Protein AF-A0A6L2PXU6-F1 (afdb_monomer)

Secondary structure (DSSP, 8-state):
-PPP----------------------S-PPP--HHHHHHHHHH---GGGSSS-TT-SSS------TT---SS---PPPP--GGGG-PPP--S--HHHHHHHHHHHHHHT---PPPPPGGGTSPP-TT--PPPPPPPP-PPP-TT--------PPP------PPPPGGGTS--TT-PPPP-----PPPPS-----PPEEEEEEEEETTEEEEEEEEEPPTTS------------------HHHHHHHHHHHHHHHHHHHHHHHHHHHHHHH--

InterPro domains:
  IPR027330 TPX2 central domain [PF12214] (72-186)

pLDDT: mean 73.26, std 15.82, range [36.47, 96.5]

Radius of gyration: 43.76 Å; Cα contacts (8 Å, |Δi|>4): 40; chains: 1; bounding box: 104×83×112 Å

Sequence (272 aa):
GPRLTNSSSHECRNSKRKGCPLIENCHSRKFISLAEEVDRFQTSTPDRFHSRQRTDKQRSRLQHRKGIPAKHLTIPHPPNLRAHLRSRPVHYLTREEAEKKEVEEMKALQVKANPLNPKIFEPPKLGRRVERKPPTVPVPFNLTEFVRKESEAPPVFVFTASPVPKGILDAPQGIYKKKELALTVPPPLGRLKKSKVYAMSLVVKDGEKCLTWKEIHGFGIPASAASGWKRRTKVQPFSFDERDQLLCMKKEENVKKVKLGWILILKSKIVP

Solvent-accessible surface area (backbone atoms only — not comparable to full-atom values): 19478 Å² total; per-residue (Å²): 139,86,83,87,77,87,79,83,77,87,76,86,76,87,73,81,90,73,83,88,73,83,81,82,78,91,61,94,68,75,92,73,53,72,68,58,53,52,51,47,62,76,68,58,71,62,73,88,78,47,98,61,72,85,86,58,87,83,77,72,85,75,73,79,74,82,83,72,78,77,82,62,84,78,75,84,75,79,79,87,71,62,62,87,74,62,74,76,82,79,88,66,77,51,73,69,56,46,54,51,51,51,53,51,50,53,62,71,65,52,82,78,75,77,82,77,65,68,71,74,77,46,77,80,74,79,86,69,79,72,80,73,76,74,82,84,74,86,73,85,79,65,85,87,63,76,77,73,74,78,72,71,69,75,75,82,81,75,86,72,79,77,72,80,64,66,74,71,78,43,77,74,86,85,69,75,82,79,78,88,70,78,85,81,76,78,78,76,97,70,80,86,73,85,78,84,48,70,45,82,45,82,44,75,54,97,91,41,83,42,82,41,80,43,81,50,56,61,92,92,48,78,66,88,74,64,95,68,69,87,77,77,80,76,88,68,83,85,57,63,65,62,55,49,49,53,52,49,53,54,48,50,54,51,53,50,51,50,52,51,51,53,50,52,56,50,50,64,71,70,57,131

Organism: Coptotermes formosanus (NCBI:txid36987)

Nearest PDB structures (foldseek):
  6x3m-assembly2_D  TM=9.421E-02  e=5.880E+00  Streptococcus pyogenes phage H4489A

Foldseek 3Di:
DDDDDDDDDPDDDPDDDDDDDDDDPPDPDPDDDPVRVVVCVVPDDPQVPDPDRPPPPDDDPPPPPPDDDPPDPPPDDDPPPCVVVDDDPPPDQDPVRVVVVVVVVCVVPPDDDDDDDVCVVPDPPPPPPDPDDPPDDDDDDPPPDDPPPPPPPPPPPDDDPDPDPCVVVDDPPPDDDDPDDPDDDDDPPDDDDPDFDWDWDFDDDPNDTDIDIDGDDPPPDPDCPDPPDDPDDDDDPPPVVVVVVVVVVVVVVVVVVVVVVVVVVVVVVPPD

Structure (mmCIF, N/CA/C/O backbone):
data_AF-A0A6L2PXU6-F1
#
_entry.id   AF-A0A6L2PXU6-F1
#
loop_
_atom_site.group_PDB
_atom_site.id
_atom_site.type_symbol
_atom_site.label_atom_id
_atom_site.label_alt_id
_atom_site.label_comp_id
_atom_site.label_asym_id
_atom_site.label_entity_id
_atom_site.label_seq_id
_atom_site.pdbx_PDB_ins_code
_atom_site.Cartn_x
_atom_site.Cartn_y
_atom_site.Cartn_z
_atom_site.occupancy
_atom_site.B_iso_or_equiv
_atom_site.auth_seq_id
_atom_site.auth_comp_id
_atom_site.auth_asym_id
_atom_site.auth_atom_id
_atom_site.pdbx_PDB_model_num
ATOM 1 N N . GLY A 1 1 ? -12.759 -41.152 -56.901 1.00 39.59 1 GLY A N 1
ATOM 2 C CA . GLY A 1 1 ? -13.211 -41.120 -55.498 1.00 39.59 1 GLY A CA 1
ATOM 3 C C . GLY A 1 1 ? -12.131 -40.508 -54.627 1.00 39.59 1 GLY A C 1
ATOM 4 O O . GLY A 1 1 ? -11.061 -41.101 -54.544 1.00 39.59 1 GLY A O 1
ATOM 5 N N . PRO A 1 2 ? -12.347 -39.317 -54.048 1.00 42.72 2 PRO A N 1
ATOM 6 C CA . PRO A 1 2 ? -11.367 -38.674 -53.183 1.00 42.72 2 PRO A CA 1
ATOM 7 C C . PRO A 1 2 ? -11.528 -39.108 -51.719 1.00 42.72 2 PRO A C 1
ATOM 9 O O . PRO A 1 2 ? -12.630 -39.276 -51.204 1.00 42.72 2 PRO A O 1
ATOM 12 N N . ARG A 1 3 ? -10.379 -39.321 -51.076 1.00 39.59 3 ARG A N 1
ATOM 13 C CA . ARG A 1 3 ? -10.189 -39.837 -49.718 1.00 39.59 3 ARG A CA 1
ATOM 14 C C . ARG A 1 3 ? -10.376 -38.696 -48.708 1.00 39.59 3 ARG A C 1
ATOM 16 O O . ARG A 1 3 ? -9.621 -37.730 -48.738 1.00 39.59 3 ARG A O 1
ATOM 23 N N . LEU A 1 4 ? -11.379 -38.815 -47.838 1.00 39.78 4 LEU A N 1
ATOM 24 C CA . LEU A 1 4 ? -11.670 -37.862 -46.762 1.00 39.78 4 LEU A CA 1
ATOM 25 C C . LEU A 1 4 ? -10.502 -37.812 -45.763 1.00 39.78 4 LEU A C 1
ATOM 27 O O . LEU A 1 4 ? -10.121 -38.831 -45.187 1.00 39.78 4 LEU A O 1
ATOM 31 N N . THR A 1 5 ? -9.931 -36.628 -45.554 1.00 47.88 5 THR A N 1
ATOM 32 C CA . THR A 1 5 ? -8.980 -36.350 -44.473 1.00 47.88 5 THR A CA 1
ATOM 33 C C . THR A 1 5 ? -9.722 -35.656 -43.338 1.00 47.88 5 THR A C 1
ATOM 35 O O . THR A 1 5 ? -10.112 -34.498 -43.478 1.00 47.88 5 THR A O 1
ATOM 38 N N . ASN A 1 6 ? -9.906 -36.344 -42.210 1.00 42.41 6 ASN A N 1
ATOM 39 C CA . ASN A 1 6 ? -10.462 -35.744 -40.999 1.00 42.41 6 ASN A CA 1
ATOM 40 C C . ASN A 1 6 ? -9.407 -34.837 -40.349 1.00 42.41 6 ASN A C 1
ATOM 42 O O . ASN A 1 6 ? -8.468 -35.305 -39.705 1.00 42.41 6 ASN A O 1
ATOM 46 N N . SER A 1 7 ? -9.559 -33.527 -40.529 1.00 39.78 7 SER A N 1
ATOM 47 C CA . SER A 1 7 ? -8.843 -32.499 -39.778 1.00 39.78 7 SER A CA 1
ATOM 48 C C . SER A 1 7 ? -9.491 -32.333 -38.401 1.00 39.78 7 SER A C 1
ATOM 50 O O . SER A 1 7 ? -10.511 -31.662 -38.272 1.00 39.78 7 SER A O 1
ATOM 52 N N . SER A 1 8 ? -8.914 -32.947 -37.366 1.00 39.56 8 SER A N 1
ATOM 53 C CA . SER A 1 8 ? -9.322 -32.696 -35.979 1.00 39.56 8 SER A CA 1
ATOM 54 C C . SER A 1 8 ? -8.671 -31.405 -35.483 1.00 39.56 8 SER A C 1
ATOM 56 O O . SER A 1 8 ? -7.522 -31.384 -35.044 1.00 39.56 8 SER A O 1
ATOM 58 N N . SER A 1 9 ? -9.419 -30.316 -35.590 1.00 38.38 9 SER A N 1
ATOM 59 C CA . SER A 1 9 ? -9.147 -29.012 -34.994 1.00 38.38 9 SER A CA 1
ATOM 60 C C . SER A 1 9 ? -9.078 -29.108 -33.465 1.00 38.38 9 SER A C 1
ATOM 62 O O . SER A 1 9 ? -10.071 -29.415 -32.811 1.00 38.38 9 SER A O 1
ATOM 64 N N . HIS A 1 10 ? -7.914 -28.813 -32.879 1.00 40.12 10 HIS A N 1
ATOM 65 C CA . HIS A 1 10 ? -7.792 -28.583 -31.439 1.00 40.12 10 HIS A CA 1
ATOM 66 C C . HIS A 1 10 ? -8.331 -27.190 -31.101 1.00 40.12 10 HIS A C 1
ATOM 68 O O . HIS A 1 10 ? -7.618 -26.190 -31.155 1.00 40.12 10 HIS A O 1
ATOM 74 N N . GLU A 1 11 ? -9.616 -27.133 -30.770 1.00 36.47 11 GLU A N 1
ATOM 75 C CA . GLU A 1 11 ? -10.256 -25.954 -30.201 1.00 36.47 11 GLU A CA 1
ATOM 76 C C . GLU A 1 11 ? -9.942 -25.904 -28.692 1.00 36.47 11 GLU A C 1
ATOM 78 O O . GLU A 1 11 ? -10.456 -26.691 -27.896 1.00 36.47 11 GLU A O 1
ATOM 83 N N . CYS A 1 12 ? -9.047 -25.002 -28.283 1.00 40.28 12 CYS A N 1
ATOM 84 C CA . CYS A 1 12 ? -8.718 -24.773 -26.875 1.00 40.28 12 CYS A CA 1
ATOM 85 C C . CYS A 1 12 ? -9.859 -24.015 -26.181 1.00 40.28 12 CYS A C 1
ATOM 87 O O . CYS A 1 12 ? -9.841 -22.786 -26.089 1.00 40.28 12 CYS A O 1
ATOM 89 N N . ARG A 1 13 ? -10.855 -24.742 -25.665 1.00 42.03 13 ARG A N 1
ATOM 90 C CA . ARG A 1 13 ? -11.883 -24.168 -24.786 1.00 42.03 13 ARG A CA 1
ATOM 91 C C . ARG A 1 13 ? -11.337 -24.025 -23.364 1.00 42.03 13 ARG A C 1
ATOM 93 O O . ARG A 1 13 ? -11.119 -25.004 -22.657 1.00 42.03 13 ARG A O 1
ATOM 100 N N . ASN A 1 14 ? -11.140 -22.779 -22.939 1.00 45.59 14 ASN A N 1
ATOM 101 C CA . ASN A 1 14 ? -10.882 -22.407 -21.549 1.00 45.59 14 ASN A CA 1
ATOM 102 C C . ASN A 1 14 ? -12.139 -22.653 -20.693 1.00 45.59 14 ASN A C 1
ATOM 104 O O . ASN A 1 14 ? -12.945 -21.745 -20.488 1.00 45.59 14 ASN A O 1
ATOM 108 N N . SER A 1 15 ? -12.306 -23.864 -20.161 1.00 48.56 15 SER A N 1
ATOM 109 C CA . SER A 1 15 ? -13.308 -24.154 -19.131 1.00 48.56 15 SER A CA 1
ATOM 110 C C . SER A 1 15 ? -12.719 -23.906 -17.739 1.00 48.56 15 SER A C 1
ATOM 112 O O . SER A 1 15 ? -11.923 -24.691 -17.218 1.00 48.56 15 SER A O 1
ATOM 114 N N . LYS A 1 16 ? -13.121 -22.784 -17.135 1.00 46.31 16 LYS A N 1
ATOM 115 C CA . LYS A 1 16 ? -12.940 -22.490 -15.708 1.00 46.31 16 LYS A CA 1
ATOM 116 C C . LYS A 1 16 ? -13.580 -23.616 -14.886 1.00 46.31 16 LYS A C 1
ATOM 118 O O . LYS A 1 16 ? -14.749 -23.934 -15.068 1.00 46.31 16 LYS A O 1
ATOM 123 N N . ARG A 1 17 ? -12.788 -24.222 -14.000 1.00 49.28 17 ARG A N 1
ATOM 124 C CA . ARG A 1 17 ? -13.160 -25.373 -13.168 1.00 49.28 17 ARG A CA 1
ATOM 125 C C . ARG A 1 17 ? -14.326 -25.037 -12.225 1.00 49.28 17 ARG A C 1
ATOM 127 O O . ARG A 1 17 ? -14.178 -24.210 -11.327 1.00 49.28 17 ARG A O 1
ATOM 134 N N . LYS A 1 18 ? -15.443 -25.744 -12.390 1.00 49.06 18 LYS A N 1
ATOM 135 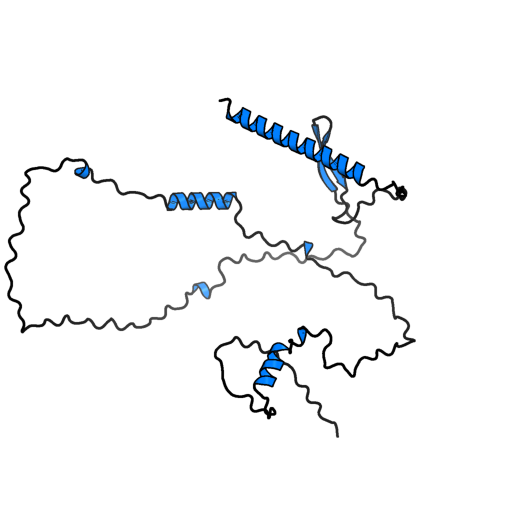C CA . LYS A 1 18 ? -16.455 -26.024 -11.363 1.00 49.06 18 LYS A CA 1
ATOM 136 C C . LYS A 1 18 ? -16.726 -27.525 -11.433 1.00 49.06 18 LYS A C 1
ATOM 138 O O . LYS A 1 18 ? -17.150 -27.987 -12.480 1.00 49.06 18 LYS A O 1
ATOM 143 N N . GLY A 1 19 ? -16.469 -28.235 -10.335 1.00 40.12 19 GLY A N 1
ATOM 144 C CA . GLY A 1 19 ? -16.924 -29.610 -10.107 1.00 40.12 19 GLY A CA 1
ATOM 145 C C . GLY A 1 19 ? -16.204 -30.685 -10.923 1.00 40.12 19 GLY A C 1
ATOM 146 O O . GLY A 1 19 ? -16.126 -30.627 -12.143 1.00 40.12 19 GLY A O 1
ATOM 147 N N . CYS A 1 20 ? -15.673 -31.689 -10.237 1.00 43.91 20 CYS A N 1
ATOM 148 C CA . CYS A 1 20 ? -15.225 -32.929 -10.856 1.00 43.91 20 CYS A CA 1
ATOM 149 C C . CYS A 1 20 ? -16.440 -33.716 -11.377 1.00 43.91 20 CYS A C 1
ATOM 151 O O . CYS A 1 20 ? -17.367 -33.923 -10.594 1.00 43.91 20 CYS A O 1
ATOM 153 N N . PRO A 1 21 ? -16.410 -34.261 -12.603 1.00 45.84 21 PRO A N 1
ATOM 154 C CA . PRO A 1 21 ? -17.116 -35.487 -12.912 1.00 45.84 21 PRO A CA 1
ATOM 155 C C . PRO A 1 21 ? -16.092 -36.624 -12.901 1.00 45.84 21 PRO A C 1
ATOM 157 O O . PRO A 1 21 ? -15.228 -36.739 -13.773 1.00 45.84 21 PRO A O 1
ATOM 160 N N . LEU A 1 22 ? -16.156 -37.437 -11.850 1.00 49.81 22 LEU A N 1
ATOM 161 C CA . LEU A 1 22 ? -15.707 -38.818 -11.931 1.00 49.81 22 LEU A CA 1
ATOM 162 C C . LEU A 1 22 ? -16.612 -39.484 -12.981 1.00 49.81 22 LEU A C 1
ATOM 164 O O . LEU A 1 22 ? -17.825 -39.321 -12.882 1.00 49.81 22 LEU A O 1
ATOM 168 N N . ILE A 1 23 ? -16.028 -40.259 -13.907 1.00 49.88 23 ILE A N 1
ATOM 169 C CA . ILE A 1 23 ? -16.719 -41.023 -14.970 1.00 49.88 23 ILE A CA 1
ATOM 170 C C . ILE A 1 23 ? -17.142 -40.061 -16.112 1.00 49.88 23 ILE A C 1
ATOM 172 O O . ILE A 1 23 ? -17.934 -39.158 -15.910 1.00 49.88 23 ILE A O 1
ATOM 176 N N . GLU A 1 24 ? -16.543 -40.034 -17.305 1.00 49.19 24 GLU A N 1
ATOM 177 C CA . GLU A 1 24 ? -16.468 -41.084 -18.321 1.00 49.19 24 GLU A CA 1
ATOM 178 C C . GLU A 1 24 ? -15.257 -40.836 -19.243 1.00 49.19 24 GLU A C 1
ATOM 180 O O . GLU A 1 24 ? -15.137 -39.805 -19.899 1.00 49.19 24 GLU A O 1
ATOM 185 N N . ASN A 1 25 ? -14.356 -41.810 -19.341 1.00 48.41 25 ASN A N 1
ATOM 186 C CA . ASN A 1 25 ? -13.461 -41.956 -20.490 1.00 48.41 25 ASN A CA 1
ATOM 187 C C . ASN A 1 25 ? -13.561 -43.415 -20.945 1.00 48.41 25 ASN A C 1
ATOM 189 O O . ASN A 1 25 ? -12.617 -44.189 -20.817 1.00 48.41 25 ASN A O 1
ATOM 193 N N . CYS A 1 26 ? -14.734 -43.790 -21.455 1.00 51.97 26 CYS A N 1
ATOM 194 C CA . CYS A 1 26 ? -15.068 -45.098 -22.029 1.00 51.97 26 CYS A CA 1
ATOM 195 C C . CYS A 1 26 ? -14.447 -45.315 -23.424 1.00 51.97 26 CYS A C 1
ATOM 197 O O . CYS A 1 26 ? -15.071 -45.843 -24.338 1.00 51.97 26 CYS A O 1
ATOM 199 N N . HIS A 1 27 ? -13.185 -44.931 -23.594 1.00 53.50 27 HIS A N 1
ATOM 200 C CA . HIS A 1 27 ? -12.380 -45.413 -24.711 1.00 53.50 27 HIS A CA 1
ATOM 201 C C . HIS A 1 27 ? -11.682 -46.678 -24.220 1.00 53.50 27 HIS A C 1
ATOM 203 O O . HIS A 1 27 ? -11.170 -46.661 -23.103 1.00 53.50 27 HIS A O 1
ATOM 209 N N . SER A 1 28 ? -11.663 -47.749 -25.018 1.00 63.25 28 SER A N 1
ATOM 210 C CA . SER A 1 28 ? -11.062 -49.059 -24.717 1.00 63.25 28 SER A CA 1
ATOM 211 C C . SER A 1 28 ? -9.559 -48.964 -24.398 1.00 63.25 28 SER A C 1
ATOM 213 O O . SER A 1 28 ? -8.693 -49.340 -25.194 1.00 63.25 28 SER A O 1
ATOM 215 N N . ARG A 1 29 ? -9.215 -48.397 -23.245 1.00 68.94 29 ARG A N 1
ATOM 216 C CA . ARG A 1 29 ? -7.856 -48.367 -22.732 1.00 68.94 29 ARG A CA 1
ATOM 217 C C . ARG A 1 29 ? -7.581 -49.768 -22.218 1.00 68.94 29 ARG A C 1
ATOM 219 O O . ARG A 1 29 ? -8.346 -50.303 -21.422 1.00 68.94 29 ARG A O 1
ATOM 226 N N . LYS A 1 30 ? -6.508 -50.368 -22.731 1.00 82.88 30 LYS A N 1
ATOM 227 C CA . LYS A 1 30 ? -5.965 -51.623 -22.208 1.00 82.88 30 LYS A CA 1
ATOM 228 C C . LYS A 1 30 ? -5.861 -51.495 -20.687 1.00 82.88 30 LYS A C 1
ATOM 230 O O . LYS A 1 30 ? -5.512 -50.416 -20.212 1.00 82.88 30 LYS A O 1
ATOM 235 N N . PHE A 1 31 ? -6.192 -52.555 -19.953 1.00 87.06 31 PHE A N 1
ATOM 236 C CA . PHE A 1 31 ? -5.983 -52.586 -18.508 1.00 87.06 31 PHE A CA 1
ATOM 237 C C . PHE A 1 31 ? -4.512 -52.258 -18.215 1.00 87.06 31 PHE A C 1
ATOM 239 O O . PHE A 1 31 ? -3.622 -52.852 -18.822 1.00 87.06 31 PHE A O 1
ATOM 246 N N . ILE A 1 32 ? -4.280 -51.282 -17.339 1.00 87.88 32 ILE A N 1
ATOM 247 C CA . ILE A 1 32 ? -2.953 -50.864 -16.880 1.00 87.88 32 ILE A CA 1
ATOM 248 C C . ILE A 1 32 ? -2.890 -51.213 -15.399 1.00 87.88 32 ILE A C 1
ATOM 250 O O . ILE A 1 32 ? -3.830 -50.926 -14.658 1.00 87.88 32 ILE A O 1
ATOM 254 N N . SER A 1 33 ? -1.806 -51.858 -14.974 1.00 94.38 33 SER A N 1
ATOM 255 C CA . SER A 1 33 ? -1.622 -52.172 -13.557 1.00 94.38 33 SER A CA 1
ATOM 256 C C . SER A 1 33 ? -1.365 -50.900 -12.744 1.00 94.38 33 SER A C 1
ATOM 258 O O . SER A 1 33 ? -0.804 -49.927 -13.245 1.00 94.38 33 SER A O 1
ATOM 260 N N . LEU A 1 34 ? -1.721 -50.925 -11.459 1.00 93.56 34 LEU A N 1
ATOM 261 C CA . LEU A 1 34 ? -1.515 -49.787 -10.556 1.00 93.56 34 LEU A CA 1
ATOM 262 C C . LEU A 1 34 ? -0.024 -49.407 -10.461 1.00 93.56 34 LEU A C 1
ATOM 264 O O . LEU A 1 34 ? 0.320 -48.230 -10.439 1.00 93.56 34 LEU A O 1
ATOM 268 N N . ALA A 1 35 ? 0.870 -50.401 -10.506 1.00 91.88 35 ALA A N 1
ATOM 269 C CA . ALA A 1 35 ? 2.314 -50.180 -10.554 1.00 91.88 35 ALA A CA 1
ATOM 270 C C . ALA A 1 35 ? 2.753 -49.436 -11.831 1.00 91.88 35 ALA A C 1
ATOM 272 O O . ALA A 1 35 ? 3.525 -48.485 -11.753 1.00 91.88 35 ALA A O 1
ATOM 273 N N . GLU A 1 36 ? 2.224 -49.819 -12.996 1.00 92.19 36 GLU A N 1
ATOM 274 C CA . GLU A 1 36 ? 2.542 -49.176 -14.279 1.00 92.19 36 GLU A CA 1
ATOM 275 C C . GLU A 1 36 ? 1.984 -47.744 -14.362 1.00 92.19 36 GLU A C 1
ATOM 277 O O . GLU A 1 36 ? 2.609 -46.858 -14.948 1.00 92.19 36 GLU A O 1
ATOM 282 N N . GLU A 1 37 ? 0.831 -47.479 -13.746 1.00 92.19 37 GLU A N 1
ATOM 283 C CA . GLU A 1 37 ? 0.285 -46.123 -13.652 1.00 92.19 37 GLU A CA 1
ATOM 284 C C . GLU A 1 37 ? 1.159 -45.211 -12.778 1.00 92.19 37 GLU A C 1
ATOM 286 O O . GLU A 1 37 ? 1.462 -44.082 -13.180 1.00 92.19 37 GLU A O 1
ATOM 291 N N . VAL A 1 38 ? 1.624 -45.715 -11.629 1.00 92.06 38 VAL A N 1
ATOM 292 C CA . VAL A 1 38 ? 2.536 -44.985 -10.733 1.00 92.06 38 VAL A CA 1
ATOM 293 C C . VAL A 1 38 ? 3.878 -44.714 -11.415 1.00 92.06 38 VAL A C 1
ATOM 295 O O . VAL A 1 38 ? 4.370 -43.585 -11.361 1.00 92.06 38 VAL A O 1
ATOM 298 N N . ASP A 1 39 ? 4.443 -45.699 -12.110 1.00 93.94 39 ASP A N 1
ATOM 299 C CA . ASP A 1 39 ? 5.723 -45.543 -12.806 1.00 93.94 39 ASP A CA 1
ATOM 300 C C . ASP A 1 39 ? 5.626 -44.509 -13.941 1.00 93.94 39 ASP A C 1
ATOM 302 O O . ASP A 1 39 ? 6.457 -43.604 -14.070 1.00 93.94 39 ASP A O 1
ATOM 306 N N . ARG A 1 40 ? 4.531 -44.533 -14.714 1.00 91.19 40 ARG A N 1
ATOM 307 C CA . ARG A 1 40 ? 4.251 -43.497 -15.722 1.00 91.19 40 ARG A CA 1
ATOM 308 C C . ARG A 1 40 ? 4.075 -42.117 -15.099 1.00 91.19 40 ARG A C 1
ATOM 310 O O . ARG A 1 40 ? 4.524 -41.143 -15.695 1.00 91.19 40 ARG A O 1
ATOM 317 N N . PHE A 1 41 ? 3.433 -41.997 -13.941 1.00 88.06 41 PHE A N 1
ATOM 318 C CA . PHE A 1 41 ? 3.287 -40.707 -13.264 1.00 88.06 41 PHE A CA 1
ATOM 319 C C . PHE A 1 41 ? 4.645 -40.121 -12.855 1.00 88.06 41 PHE A C 1
ATOM 321 O O . PHE A 1 41 ? 4.877 -38.929 -13.044 1.00 88.06 41 PHE A O 1
ATOM 328 N N . GLN A 1 42 ? 5.552 -40.959 -12.349 1.00 89.31 42 GLN A N 1
ATOM 329 C CA . GLN A 1 42 ? 6.882 -40.525 -11.916 1.00 89.31 42 GLN A CA 1
ATOM 330 C C . GLN A 1 42 ? 7.814 -40.203 -13.091 1.00 89.31 42 GLN A C 1
ATOM 332 O O . GLN A 1 42 ? 8.598 -39.257 -13.019 1.00 89.31 42 GLN A O 1
ATOM 337 N N . THR A 1 43 ? 7.728 -40.967 -14.182 1.00 88.31 43 THR A N 1
ATOM 338 C CA . THR A 1 43 ? 8.671 -40.871 -15.310 1.00 88.31 43 THR A CA 1
ATOM 339 C C . THR A 1 43 ? 8.171 -40.012 -16.472 1.00 88.31 43 THR A C 1
ATOM 341 O O . THR A 1 43 ? 8.979 -39.481 -17.241 1.00 88.31 43 THR A O 1
ATOM 344 N N . SER A 1 44 ? 6.854 -39.845 -16.641 1.00 84.50 44 SER A N 1
ATOM 345 C CA . SER A 1 44 ? 6.307 -39.047 -17.741 1.00 84.50 44 SER A CA 1
ATOM 346 C C . SER A 1 44 ? 6.374 -37.555 -17.429 1.00 84.50 44 SER A C 1
ATOM 348 O O . SER A 1 44 ? 5.698 -37.030 -16.548 1.00 84.50 44 SER A O 1
ATOM 350 N N . THR A 1 45 ? 7.187 -36.834 -18.198 1.00 81.75 45 THR A N 1
ATOM 351 C CA . THR A 1 45 ? 7.179 -35.371 -18.181 1.00 81.75 45 THR A CA 1
ATOM 352 C C . THR A 1 45 ? 6.187 -34.847 -19.228 1.00 81.75 45 THR A C 1
ATOM 354 O O . THR A 1 45 ? 5.991 -35.476 -20.272 1.00 81.75 45 THR A O 1
ATOM 357 N N . PRO A 1 46 ? 5.505 -33.712 -18.996 1.00 83.94 46 PRO A N 1
ATOM 358 C CA . PRO A 1 46 ? 4.642 -33.118 -20.015 1.00 83.94 46 PRO A CA 1
ATOM 359 C C . PRO A 1 46 ? 5.406 -32.842 -21.322 1.00 83.94 46 PRO A C 1
ATOM 361 O O . PRO A 1 46 ? 6.586 -32.503 -21.288 1.00 83.94 46 PRO A O 1
ATOM 364 N N . ASP A 1 47 ? 4.733 -32.930 -22.477 1.00 71.88 47 ASP A N 1
ATOM 365 C CA . ASP A 1 47 ? 5.352 -32.805 -23.816 1.00 71.88 47 ASP A CA 1
ATOM 366 C C . ASP A 1 47 ? 6.216 -31.539 -23.973 1.00 71.88 47 ASP A C 1
ATOM 368 O O . ASP A 1 47 ? 7.292 -31.576 -24.557 1.00 71.88 47 ASP A O 1
ATOM 372 N N . ARG A 1 48 ? 5.818 -30.437 -23.325 1.00 76.88 48 ARG A N 1
ATOM 373 C CA . ARG A 1 48 ? 6.572 -29.173 -23.284 1.00 76.88 48 ARG A CA 1
ATOM 374 C C . ARG A 1 48 ? 7.994 -29.298 -22.711 1.00 76.88 48 ARG A C 1
ATOM 376 O O . ARG A 1 48 ? 8.837 -28.464 -23.027 1.00 76.88 48 ARG A O 1
ATOM 383 N N . PHE A 1 49 ? 8.252 -30.285 -21.856 1.00 77.94 49 PHE A N 1
ATOM 384 C CA . PHE A 1 49 ? 9.566 -30.526 -21.251 1.00 77.94 49 PHE A CA 1
ATOM 385 C C . PHE A 1 49 ? 10.433 -31.492 -22.067 1.00 77.94 49 PHE A C 1
ATOM 387 O O . PHE A 1 49 ? 11.600 -31.694 -21.737 1.00 77.94 49 PHE A O 1
ATOM 394 N N . HIS A 1 50 ? 9.909 -32.046 -23.162 1.00 77.69 50 HIS A N 1
ATOM 395 C CA . HIS A 1 50 ? 10.707 -32.805 -24.110 1.00 77.69 50 HIS A CA 1
ATOM 396 C C . HIS A 1 50 ? 11.344 -31.856 -25.131 1.00 77.69 50 HIS A C 1
ATOM 398 O O . HIS A 1 50 ? 10.667 -31.091 -25.812 1.00 77.69 50 HIS A O 1
ATOM 404 N N . SER A 1 51 ? 12.667 -31.934 -25.291 1.00 77.75 51 SER A N 1
ATOM 405 C CA . SER A 1 51 ? 13.422 -31.107 -26.249 1.00 77.75 51 SER A CA 1
ATOM 406 C C . SER A 1 51 ? 13.115 -31.420 -27.721 1.00 77.75 51 SER A C 1
ATOM 408 O O . SER A 1 51 ? 13.546 -30.692 -28.615 1.00 77.75 51 SER A O 1
ATOM 410 N N . ARG A 1 52 ? 12.379 -32.505 -27.991 1.00 62.12 52 ARG A N 1
ATOM 411 C CA . ARG A 1 52 ? 11.966 -32.945 -29.327 1.00 62.12 52 ARG A CA 1
ATOM 412 C C . ARG A 1 52 ? 10.531 -33.459 -29.273 1.00 62.12 52 ARG A C 1
ATOM 414 O O . ARG A 1 52 ? 10.258 -34.424 -28.561 1.00 62.12 52 ARG A O 1
ATOM 421 N N . GLN A 1 53 ? 9.640 -32.857 -30.058 1.00 61.91 53 GLN A N 1
ATOM 422 C CA . GLN A 1 53 ? 8.271 -33.348 -30.221 1.00 61.91 53 GLN A CA 1
ATOM 423 C C . GLN A 1 53 ? 8.306 -34.764 -30.815 1.00 61.91 53 GLN A C 1
ATOM 425 O O . GLN A 1 53 ? 8.940 -35.010 -31.845 1.00 61.91 53 GLN A O 1
ATOM 430 N N . ARG A 1 54 ? 7.640 -35.725 -30.161 1.00 59.75 54 ARG A N 1
ATOM 431 C CA . ARG A 1 54 ? 7.646 -37.145 -30.575 1.00 59.75 54 ARG A CA 1
ATOM 432 C C . ARG A 1 54 ? 6.987 -37.395 -31.939 1.00 59.75 54 ARG A C 1
ATOM 434 O O . ARG A 1 54 ? 7.185 -38.465 -32.512 1.00 59.75 54 ARG A O 1
ATOM 441 N N . THR A 1 55 ? 6.244 -36.427 -32.466 1.00 56.75 55 THR A N 1
ATOM 442 C CA . THR A 1 55 ? 5.483 -36.526 -33.718 1.00 56.75 55 THR A CA 1
ATOM 443 C C . THR A 1 55 ? 6.323 -36.377 -34.987 1.00 56.75 55 THR A C 1
ATOM 445 O O . THR A 1 55 ? 5.792 -36.608 -36.069 1.00 56.75 55 THR A O 1
ATOM 448 N N . ASP A 1 56 ? 7.619 -36.057 -34.894 1.00 52.47 56 ASP A N 1
ATOM 449 C CA . ASP A 1 56 ? 8.422 -35.697 -36.072 1.00 52.47 56 ASP A CA 1
ATOM 450 C C . ASP A 1 56 ? 9.552 -36.685 -36.418 1.00 52.47 56 ASP A C 1
ATOM 452 O O . ASP A 1 56 ? 10.645 -36.317 -36.845 1.00 52.47 56 ASP A O 1
ATOM 456 N N . LYS A 1 57 ? 9.305 -37.992 -36.260 1.00 56.47 57 LYS A N 1
ATOM 457 C CA . LYS A 1 57 ? 10.259 -39.031 -36.706 1.00 56.47 57 LYS A CA 1
ATOM 458 C C . LYS A 1 57 ? 10.242 -39.290 -38.224 1.00 56.47 57 LYS A C 1
ATOM 460 O O . LYS A 1 57 ? 10.966 -40.165 -38.689 1.00 56.47 57 LYS A O 1
ATOM 465 N N . GLN A 1 58 ? 9.453 -38.547 -39.007 1.00 57.81 58 GLN A N 1
ATOM 466 C CA . GLN A 1 58 ? 9.299 -38.774 -40.455 1.00 57.81 58 GLN A CA 1
ATOM 467 C C . GLN A 1 58 ? 9.441 -37.517 -41.336 1.00 57.81 58 GLN A C 1
ATOM 469 O O . GLN A 1 58 ? 9.465 -37.666 -42.557 1.00 57.81 58 GLN A O 1
ATOM 474 N N . ARG A 1 59 ? 9.576 -36.291 -40.802 1.00 52.19 59 ARG A N 1
ATOM 475 C CA . ARG A 1 59 ? 9.621 -35.082 -41.648 1.00 52.19 59 ARG A CA 1
ATOM 476 C C . ARG A 1 59 ? 10.657 -34.039 -41.224 1.00 52.19 59 ARG A C 1
ATOM 478 O O . ARG A 1 59 ? 10.319 -32.891 -41.012 1.00 52.19 59 ARG A O 1
ATOM 485 N N . SER A 1 60 ? 11.945 -34.382 -41.256 1.00 53.38 60 SER A N 1
ATOM 486 C CA . SER A 1 60 ? 12.987 -33.425 -41.696 1.00 53.38 60 SER A CA 1
ATOM 487 C C . SER A 1 60 ? 14.383 -34.052 -41.740 1.00 53.38 60 SER A C 1
ATOM 489 O O . SER A 1 60 ? 15.313 -33.646 -41.051 1.00 53.38 60 SER A O 1
ATOM 491 N N . ARG A 1 61 ? 14.610 -34.979 -42.678 1.00 48.59 61 ARG A N 1
ATOM 492 C CA . ARG A 1 61 ? 15.909 -34.932 -43.363 1.00 48.59 61 ARG A CA 1
ATOM 493 C C . ARG A 1 61 ? 15.832 -33.721 -44.282 1.00 48.59 61 ARG A C 1
ATOM 495 O O . ARG A 1 61 ? 15.291 -33.821 -45.380 1.00 48.59 61 ARG A O 1
ATOM 502 N N . LEU A 1 62 ? 16.269 -32.563 -43.784 1.00 51.34 62 LEU A N 1
ATOM 503 C CA . LEU A 1 62 ? 16.468 -31.365 -44.593 1.00 51.34 62 LEU A CA 1
ATOM 504 C C . LEU A 1 62 ? 17.492 -31.715 -45.675 1.00 51.34 62 LEU A C 1
ATOM 506 O O . LEU A 1 62 ? 18.699 -31.631 -45.476 1.00 51.34 62 LEU A O 1
ATOM 510 N N . GLN A 1 63 ? 16.982 -32.183 -46.811 1.00 52.88 63 GLN A N 1
ATOM 511 C CA . GLN A 1 63 ? 17.700 -32.262 -48.067 1.00 52.88 63 GLN A CA 1
ATOM 512 C C . GLN A 1 63 ? 18.257 -30.862 -48.312 1.00 52.88 63 GLN A C 1
ATOM 514 O O . GLN A 1 63 ? 17.505 -29.909 -48.532 1.00 52.88 63 GLN A O 1
ATOM 519 N N . HIS A 1 64 ? 19.574 -30.735 -48.197 1.00 47.06 64 HIS A N 1
ATOM 520 C CA . HIS A 1 64 ? 20.310 -29.533 -48.533 1.00 47.06 64 HIS A CA 1
ATOM 521 C C . HIS A 1 64 ? 20.037 -29.266 -50.018 1.00 47.06 64 HIS A C 1
ATOM 523 O O . HIS A 1 64 ? 20.659 -29.871 -50.890 1.00 47.06 64 HIS A O 1
ATOM 529 N N . ARG A 1 65 ? 19.045 -28.420 -50.325 1.00 53.03 65 ARG A N 1
ATOM 530 C CA . ARG A 1 65 ? 18.759 -27.989 -51.695 1.00 53.03 65 ARG A CA 1
ATOM 531 C C . ARG A 1 65 ? 19.952 -27.165 -52.176 1.00 53.03 65 ARG A C 1
ATOM 533 O O . ARG A 1 65 ? 20.000 -25.954 -51.983 1.00 53.03 65 ARG A O 1
ATOM 540 N N . LYS A 1 66 ? 20.945 -27.836 -52.760 1.00 52.44 66 LYS A N 1
ATOM 541 C CA . LYS A 1 66 ? 21.955 -27.206 -53.608 1.00 52.44 66 LYS A CA 1
ATOM 542 C C . LYS A 1 66 ? 21.208 -26.594 -54.797 1.00 52.44 66 LYS A C 1
ATOM 544 O O . LYS A 1 66 ? 20.534 -27.319 -55.519 1.00 52.44 66 LYS A O 1
ATOM 549 N N . GLY A 1 67 ? 21.303 -25.277 -54.974 1.00 54.00 67 GLY A N 1
ATOM 550 C CA . GLY A 1 67 ? 20.957 -24.643 -56.251 1.00 54.00 67 GLY A CA 1
ATOM 551 C C . GLY A 1 67 ? 19.769 -23.680 -56.291 1.00 54.00 67 GLY A C 1
ATOM 552 O 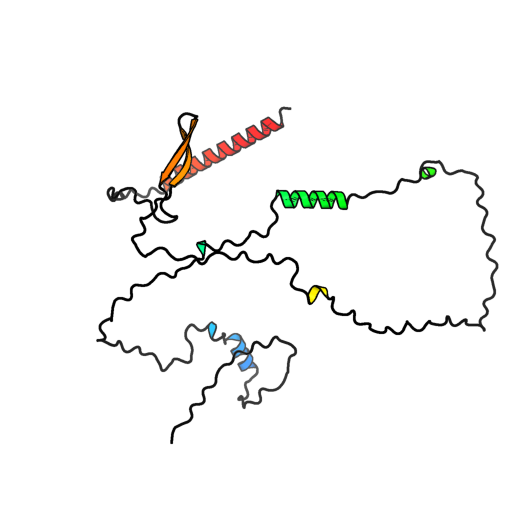O . GLY A 1 67 ? 19.320 -23.367 -57.385 1.00 54.00 67 GLY A O 1
ATOM 553 N N . ILE A 1 68 ? 19.271 -23.155 -55.167 1.00 54.84 68 ILE A N 1
ATOM 554 C CA . ILE A 1 68 ? 18.422 -21.950 -55.226 1.00 54.84 68 ILE A CA 1
ATOM 555 C C . ILE A 1 68 ? 19.335 -20.746 -54.959 1.00 54.84 68 ILE A C 1
ATOM 557 O O . ILE A 1 68 ? 19.816 -20.625 -53.830 1.00 54.84 68 ILE A O 1
ATOM 561 N N . PRO A 1 69 ? 19.620 -19.873 -55.948 1.00 54.78 69 PRO A N 1
ATOM 562 C CA . PRO A 1 69 ? 20.335 -18.633 -55.672 1.00 54.78 69 PRO A CA 1
ATOM 563 C C . PRO A 1 69 ? 19.508 -17.846 -54.658 1.00 54.78 69 PRO A C 1
ATOM 565 O O . PRO A 1 69 ? 18.301 -17.671 -54.847 1.00 54.78 69 PRO A O 1
ATOM 568 N N . ALA A 1 70 ? 20.136 -17.438 -53.554 1.00 59.72 70 ALA A N 1
ATOM 569 C CA . ALA A 1 70 ? 19.498 -16.645 -52.515 1.00 59.72 70 ALA A CA 1
ATOM 570 C C . ALA A 1 70 ? 18.911 -15.384 -53.164 1.00 59.72 70 ALA A C 1
ATOM 572 O O . ALA A 1 70 ? 19.641 -14.455 -53.508 1.00 59.72 70 ALA A O 1
ATOM 573 N N . LYS A 1 71 ? 17.595 -15.391 -53.410 1.00 60.56 71 LYS A N 1
ATOM 574 C CA . LYS A 1 71 ? 16.859 -14.258 -53.967 1.00 60.56 71 LYS A CA 1
ATOM 575 C C . LYS A 1 71 ? 16.917 -13.140 -52.939 1.00 60.56 71 LYS A C 1
ATOM 577 O O . LYS A 1 71 ? 16.092 -13.107 -52.039 1.00 60.56 71 LYS A O 1
ATOM 582 N N . HIS A 1 72 ? 17.907 -12.271 -53.120 1.00 60.69 72 HIS A N 1
ATOM 583 C CA . HIS A 1 72 ? 18.203 -11.079 -52.338 1.00 60.69 72 HIS A CA 1
ATOM 584 C C . HIS A 1 72 ? 18.535 -11.392 -50.873 1.00 60.69 72 HIS A C 1
ATOM 586 O O . HIS A 1 72 ? 17.772 -12.019 -50.147 1.00 60.69 72 HIS A O 1
ATOM 592 N N . LEU A 1 73 ? 19.705 -10.943 -50.416 1.00 67.75 73 LEU A N 1
ATOM 593 C CA . LEU A 1 73 ? 19.991 -10.850 -48.987 1.00 67.75 73 LEU A CA 1
ATOM 594 C C . LEU A 1 73 ? 18.864 -10.029 -48.350 1.00 67.75 73 LEU A C 1
ATOM 596 O O . LEU A 1 73 ? 18.805 -8.815 -48.537 1.00 67.75 73 LEU A O 1
ATOM 600 N N . THR A 1 74 ? 17.940 -10.699 -47.661 1.00 79.38 74 THR A N 1
ATOM 601 C CA . THR A 1 74 ? 16.865 -10.048 -46.917 1.00 79.38 74 THR A CA 1
ATOM 602 C C . THR A 1 74 ? 17.518 -9.120 -45.909 1.00 79.38 74 THR A C 1
ATOM 604 O O . THR A 1 74 ? 18.113 -9.581 -44.937 1.00 79.38 74 THR A O 1
ATOM 607 N N . ILE A 1 75 ? 17.445 -7.813 -46.157 1.00 77.12 75 ILE A N 1
ATOM 608 C CA . ILE A 1 75 ? 17.931 -6.813 -45.213 1.00 77.12 75 ILE A CA 1
ATOM 609 C C . ILE A 1 75 ? 16.981 -6.870 -44.012 1.00 77.12 75 ILE A C 1
ATOM 611 O O . ILE A 1 75 ? 15.791 -6.580 -44.174 1.00 77.12 75 ILE A O 1
ATOM 615 N N . PRO A 1 76 ? 17.448 -7.283 -42.822 1.00 78.12 76 PRO A N 1
ATOM 616 C CA . PRO A 1 76 ? 16.581 -7.385 -41.662 1.00 78.12 76 PRO A CA 1
ATOM 617 C C . PRO A 1 76 ? 16.120 -5.982 -41.269 1.00 78.12 76 PRO A C 1
ATOM 619 O O . PRO A 1 76 ? 16.927 -5.120 -40.922 1.00 78.12 76 PRO A O 1
ATOM 622 N N . HIS A 1 77 ? 14.811 -5.745 -41.322 1.00 83.12 77 HIS A N 1
ATOM 623 C CA . HIS A 1 77 ? 14.243 -4.507 -40.813 1.00 83.12 77 HIS A CA 1
ATOM 624 C C . HIS A 1 77 ? 14.138 -4.611 -39.285 1.00 83.12 77 HIS A C 1
ATOM 626 O O . HIS A 1 77 ? 13.495 -5.543 -38.788 1.00 83.12 77 HIS A O 1
ATOM 632 N N . PRO A 1 78 ? 14.734 -3.686 -38.511 1.00 78.31 78 PRO A N 1
ATOM 633 C CA . PRO A 1 78 ? 14.581 -3.705 -37.067 1.00 78.31 78 PRO A CA 1
ATOM 634 C C . PRO A 1 78 ? 13.105 -3.469 -36.709 1.00 78.31 78 PRO A C 1
ATOM 636 O O . PRO A 1 78 ? 12.439 -2.640 -37.339 1.00 78.31 78 PRO A O 1
ATOM 639 N N . PRO A 1 79 ? 12.551 -4.182 -35.719 1.00 80.88 79 PRO A N 1
ATOM 640 C CA . PRO A 1 79 ? 11.190 -3.927 -35.280 1.00 80.88 79 PRO A CA 1
ATOM 641 C C . PRO A 1 79 ? 11.096 -2.500 -34.722 1.00 80.88 79 PRO A C 1
ATOM 643 O O . PRO A 1 79 ? 11.920 -2.092 -33.903 1.00 80.88 79 PRO A O 1
ATOM 646 N N . ASN A 1 80 ? 10.075 -1.742 -35.135 1.00 78.12 80 ASN A N 1
ATOM 647 C CA . ASN A 1 80 ? 9.777 -0.404 -34.606 1.00 78.12 80 ASN A CA 1
ATOM 648 C C . ASN A 1 80 ? 9.203 -0.503 -33.180 1.00 78.12 80 ASN A C 1
ATOM 650 O O . ASN A 1 80 ? 8.040 -0.179 -32.918 1.00 78.12 80 ASN A O 1
ATOM 654 N N . LEU A 1 81 ? 10.013 -0.993 -32.241 1.00 72.75 81 LEU A N 1
ATOM 655 C CA . LEU A 1 81 ? 9.646 -1.129 -30.840 1.00 72.75 81 LEU A CA 1
ATOM 656 C C . LEU A 1 81 ? 9.563 0.264 -30.209 1.00 72.75 81 LEU A C 1
ATOM 658 O O . LEU A 1 81 ? 10.527 0.780 -29.654 1.00 72.75 81 LEU A O 1
ATOM 662 N N . ARG A 1 82 ? 8.363 0.856 -30.209 1.00 77.31 82 ARG A N 1
ATOM 663 C CA . ARG A 1 82 ? 8.031 2.075 -29.442 1.00 77.31 82 ARG A CA 1
ATOM 664 C C . ARG A 1 82 ? 8.046 1.854 -27.919 1.00 77.31 82 ARG A C 1
ATOM 666 O O . ARG A 1 82 ? 7.438 2.623 -27.185 1.00 77.31 82 ARG A O 1
ATOM 673 N N . ALA A 1 83 ? 8.698 0.798 -27.428 1.00 71.38 83 ALA A N 1
ATOM 674 C CA . ALA A 1 83 ? 8.755 0.458 -26.009 1.00 71.38 83 ALA A CA 1
ATOM 675 C C . ALA A 1 83 ? 9.387 1.582 -25.173 1.00 71.38 83 ALA A C 1
ATOM 677 O O . ALA A 1 83 ? 8.941 1.819 -24.060 1.00 71.38 83 ALA A O 1
ATOM 678 N N . HIS A 1 84 ? 10.327 2.343 -25.743 1.00 68.75 84 HIS A N 1
ATOM 679 C CA . HIS A 1 84 ? 10.929 3.511 -25.089 1.00 68.75 84 HIS A CA 1
ATOM 680 C C . HIS A 1 84 ? 9.940 4.674 -24.865 1.00 68.75 84 HIS A C 1
ATOM 682 O O . HIS A 1 84 ? 10.154 5.514 -24.001 1.00 68.75 84 HIS A O 1
ATOM 688 N N . LEU A 1 85 ? 8.838 4.728 -25.624 1.00 76.06 85 LEU A N 1
ATOM 689 C CA . LEU A 1 85 ? 7.763 5.712 -25.434 1.00 76.06 85 LEU A CA 1
ATOM 690 C C . LEU A 1 85 ? 6.672 5.204 -24.482 1.00 76.06 85 LEU A C 1
ATOM 692 O O . LEU A 1 85 ? 5.709 5.916 -24.210 1.00 76.06 85 LEU A O 1
ATOM 696 N N . ARG A 1 86 ? 6.790 3.968 -23.984 1.00 78.50 86 ARG A N 1
ATOM 697 C CA . ARG A 1 86 ? 5.866 3.417 -22.993 1.00 78.50 86 ARG A CA 1
ATOM 698 C C . ARG A 1 86 ? 6.348 3.831 -21.606 1.00 78.50 86 ARG A C 1
ATOM 700 O O . ARG A 1 86 ? 7.037 3.064 -20.941 1.00 78.50 86 ARG A O 1
ATOM 707 N N . SER A 1 87 ? 5.979 5.027 -21.157 1.00 80.69 87 SER A N 1
ATOM 708 C CA . SER A 1 87 ? 6.008 5.329 -19.726 1.00 80.69 87 SER A CA 1
ATOM 709 C C . SER A 1 87 ? 4.720 4.804 -19.096 1.00 80.69 87 SER A C 1
ATOM 711 O O . SER A 1 87 ? 3.623 4.972 -19.633 1.00 80.69 87 SER A O 1
ATOM 713 N N . ARG A 1 88 ? 4.845 4.102 -17.969 1.00 80.19 88 ARG A N 1
ATOM 714 C CA . ARG A 1 88 ? 3.683 3.823 -17.127 1.00 80.19 88 ARG A CA 1
ATOM 715 C C . ARG A 1 88 ? 3.438 5.070 -16.280 1.00 80.19 88 ARG A C 1
ATOM 717 O O . ARG A 1 88 ? 4.409 5.570 -15.709 1.00 80.19 88 ARG A O 1
ATOM 724 N N . PRO A 1 89 ? 2.198 5.575 -16.188 1.00 78.31 89 PRO A N 1
ATOM 725 C CA . PRO A 1 89 ? 1.892 6.603 -15.211 1.00 78.31 89 PRO A CA 1
ATOM 726 C C . PRO A 1 89 ? 2.201 6.039 -13.826 1.00 78.31 89 PRO A C 1
ATOM 728 O O . PRO A 1 89 ? 1.833 4.910 -13.490 1.00 78.31 89 PRO A O 1
ATOM 731 N N . VAL A 1 90 ? 2.954 6.816 -13.062 1.00 78.88 90 VAL A N 1
ATOM 732 C CA . VAL A 1 90 ? 3.318 6.484 -11.695 1.00 78.88 90 VAL A CA 1
ATOM 733 C C . VAL A 1 90 ? 2.049 6.582 -10.849 1.00 78.88 90 VAL A C 1
ATOM 735 O O . VAL A 1 90 ? 1.536 7.669 -10.628 1.00 78.88 90 VAL A O 1
ATOM 738 N N . HIS A 1 91 ? 1.515 5.432 -10.434 1.00 78.81 91 HIS A N 1
ATOM 739 C CA . HIS A 1 91 ? 0.306 5.319 -9.607 1.00 78.81 91 HIS A CA 1
ATOM 740 C C . HIS A 1 91 ? 0.669 5.117 -8.122 1.00 78.81 91 HIS A C 1
ATOM 742 O O . HIS A 1 91 ? 0.047 4.329 -7.412 1.00 78.81 91 HIS A O 1
ATOM 748 N N . TYR A 1 92 ? 1.730 5.761 -7.642 1.00 85.94 92 TYR A N 1
ATOM 749 C CA . TYR A 1 92 ? 2.015 5.821 -6.209 1.00 85.94 92 TYR A CA 1
ATOM 750 C C . TYR A 1 92 ? 2.001 7.280 -5.769 1.00 85.94 92 TYR A C 1
ATOM 752 O O . TYR A 1 92 ? 2.406 8.156 -6.532 1.00 85.94 92 TYR A O 1
ATOM 760 N N . LEU A 1 93 ? 1.497 7.515 -4.558 1.00 89.06 93 LEU A N 1
ATOM 761 C CA . LEU A 1 93 ? 1.437 8.844 -3.960 1.00 89.06 93 LEU A CA 1
ATOM 762 C C . LEU A 1 93 ? 2.852 9.384 -3.799 1.00 89.06 93 LEU A C 1
ATOM 764 O O . LEU A 1 93 ? 3.753 8.663 -3.354 1.00 89.06 93 LEU A O 1
ATOM 768 N N . THR A 1 94 ? 3.057 10.646 -4.157 1.00 92.38 94 THR A N 1
ATOM 769 C CA . THR A 1 94 ? 4.331 11.301 -3.859 1.00 92.38 94 THR A CA 1
ATOM 770 C C . THR A 1 94 ? 4.552 11.338 -2.346 1.00 92.38 94 THR A C 1
ATOM 772 O O . THR A 1 94 ? 3.618 11.214 -1.555 1.00 92.38 94 THR A O 1
ATOM 775 N N . ARG A 1 95 ? 5.807 11.493 -1.914 1.00 91.88 95 ARG A N 1
ATOM 776 C CA . ARG A 1 95 ? 6.140 11.528 -0.484 1.00 91.88 95 ARG A CA 1
ATOM 777 C C . ARG A 1 95 ? 5.340 12.599 0.265 1.00 91.88 95 ARG A C 1
ATOM 779 O O . ARG A 1 95 ? 4.812 12.328 1.333 1.00 91.88 95 ARG A O 1
ATOM 786 N N . GLU A 1 96 ? 5.201 13.775 -0.337 1.00 93.75 96 GLU A N 1
ATOM 787 C CA . GLU A 1 96 ? 4.417 14.876 0.226 1.00 93.75 96 GLU A CA 1
ATOM 788 C C . GLU A 1 96 ? 2.919 14.547 0.312 1.00 93.75 96 GLU A C 1
ATOM 790 O O . GLU A 1 96 ? 2.252 14.942 1.264 1.00 93.75 96 GLU A O 1
ATOM 795 N N . GLU A 1 97 ? 2.371 13.825 -0.670 1.00 93.06 97 GLU A N 1
ATOM 796 C CA . GLU A 1 97 ? 0.974 13.372 -0.650 1.00 93.06 97 GLU A CA 1
ATOM 797 C C . GLU A 1 97 ? 0.731 12.308 0.424 1.00 93.06 97 GLU A C 1
ATOM 799 O O . GLU A 1 97 ? -0.305 12.335 1.087 1.00 93.06 97 GLU A O 1
ATOM 804 N N . ALA A 1 98 ? 1.686 11.395 0.622 1.00 95.69 98 ALA A N 1
ATOM 805 C CA . ALA A 1 98 ? 1.619 10.393 1.679 1.00 95.69 98 ALA A CA 1
ATOM 806 C C . ALA A 1 98 ? 1.652 11.048 3.070 1.00 95.69 98 ALA A C 1
ATOM 808 O O . ALA A 1 98 ? 0.758 10.803 3.877 1.00 95.69 98 ALA A O 1
ATOM 809 N N . GLU A 1 99 ? 2.603 11.957 3.310 1.00 96.19 99 GLU A N 1
ATOM 810 C CA . GLU A 1 99 ? 2.732 12.682 4.583 1.00 96.19 99 GLU A CA 1
ATOM 811 C C . GLU A 1 99 ? 1.475 13.526 4.888 1.00 96.19 99 GLU A C 1
ATOM 813 O O . GLU A 1 99 ? 0.994 13.546 6.021 1.00 96.19 99 GLU A O 1
ATOM 818 N N . LYS A 1 100 ? 0.868 14.178 3.882 1.00 96.50 100 LYS A N 1
ATOM 819 C CA . LYS A 1 100 ? -0.401 14.913 4.061 1.00 96.50 100 LYS A CA 1
ATOM 820 C C . LYS A 1 100 ? -1.551 13.997 4.466 1.00 96.50 100 LYS A C 1
ATOM 822 O O . LYS A 1 100 ? -2.303 14.344 5.376 1.00 96.50 100 LYS A O 1
ATOM 827 N N . LYS A 1 101 ? -1.669 12.835 3.822 1.00 95.44 101 LYS A N 1
ATOM 828 C CA . LYS A 1 101 ? -2.716 11.860 4.131 1.00 95.44 101 LYS A CA 1
ATOM 829 C C . LYS A 1 101 ? -2.569 11.311 5.554 1.00 95.44 101 LYS A C 1
ATOM 831 O O . LYS A 1 101 ? -3.560 11.228 6.272 1.00 95.44 101 LYS A O 1
ATOM 836 N N . GLU A 1 102 ? -1.344 11.026 5.990 1.00 95.44 102 GLU A N 1
ATOM 837 C CA . GLU A 1 102 ? -1.061 10.606 7.371 1.00 95.44 102 GLU A CA 1
ATOM 838 C C . GLU A 1 102 ? -1.464 11.689 8.385 1.00 95.44 102 GLU A C 1
ATOM 840 O O . GLU A 1 102 ? -2.103 11.393 9.395 1.00 95.44 102 GLU A O 1
ATOM 845 N N . VAL A 1 103 ? -1.176 12.964 8.100 1.00 96.44 103 VAL A N 1
ATOM 846 C CA . VAL A 1 103 ? -1.585 14.087 8.964 1.00 96.44 103 VAL A CA 1
ATOM 847 C C . VAL A 1 103 ? -3.109 14.242 9.020 1.00 96.44 103 VAL A C 1
ATOM 849 O O . VAL A 1 103 ? -3.657 14.556 10.081 1.00 96.44 103 VAL A O 1
ATOM 852 N N . GLU A 1 104 ? -3.810 14.040 7.905 1.00 95.88 104 GLU A N 1
ATOM 853 C CA . GLU A 1 104 ? -5.277 14.053 7.859 1.00 95.88 104 GLU A CA 1
ATOM 854 C C . GLU A 1 104 ? -5.877 12.907 8.681 1.00 95.88 104 GLU A C 1
ATOM 856 O O . GLU A 1 104 ? -6.792 13.140 9.475 1.00 95.88 104 GLU A O 1
ATOM 861 N N . GLU A 1 105 ? -5.317 11.700 8.570 1.00 95.75 105 GLU A N 1
ATOM 862 C CA . GLU A 1 105 ? -5.719 10.533 9.361 1.00 95.75 105 GLU A CA 1
ATOM 863 C C . GLU A 1 105 ? -5.474 10.762 10.860 1.00 95.75 105 GLU A C 1
ATOM 865 O O . GLU A 1 105 ? -6.375 10.534 11.667 1.00 95.75 105 GLU A O 1
ATOM 870 N N . MET A 1 106 ? -4.316 11.306 11.248 1.00 93.31 106 MET A N 1
ATOM 871 C CA . MET A 1 106 ? -4.018 11.650 12.646 1.00 93.31 106 MET A CA 1
ATOM 872 C C . MET A 1 106 ? -5.001 12.673 13.226 1.00 93.31 106 MET A C 1
ATOM 874 O O . MET A 1 106 ? -5.410 12.553 14.381 1.00 93.31 106 MET A O 1
ATOM 878 N N . LYS A 1 107 ? -5.393 13.681 12.437 1.00 93.69 107 LYS A N 1
ATOM 879 C CA . LYS A 1 107 ? -6.377 14.694 12.856 1.00 93.69 107 LYS A CA 1
ATOM 880 C C . LYS A 1 107 ? -7.782 14.110 12.963 1.00 93.69 107 LYS A C 1
ATOM 882 O O . LYS A 1 107 ? -8.504 14.439 13.902 1.00 93.69 107 LYS A O 1
ATOM 887 N N . ALA A 1 108 ? -8.168 13.253 12.021 1.00 94.44 108 ALA A N 1
ATOM 888 C CA . ALA A 1 108 ? -9.469 12.590 12.029 1.00 94.44 108 ALA A CA 1
ATOM 889 C C . ALA A 1 108 ? -9.602 11.613 13.207 1.00 94.44 108 ALA A C 1
ATOM 891 O O . ALA A 1 108 ? -10.655 11.543 13.837 1.00 94.44 108 ALA A O 1
ATOM 892 N N . LEU A 1 109 ? -8.521 10.899 13.530 1.00 92.62 109 LEU A N 1
ATOM 893 C CA . LEU A 1 109 ? -8.450 9.927 14.622 1.00 92.62 109 LEU A CA 1
ATOM 894 C C . LEU A 1 109 ? -8.087 10.552 15.975 1.00 92.62 109 LEU A C 1
ATOM 896 O O . LEU A 1 109 ? -7.904 9.830 16.957 1.00 92.62 109 LEU A O 1
ATOM 900 N N . GLN A 1 110 ? -7.980 11.878 16.057 1.00 94.38 110 GLN A N 1
ATOM 901 C CA . GLN A 1 110 ? -7.683 12.550 17.311 1.00 94.38 110 GLN A CA 1
ATOM 902 C C . GLN A 1 110 ? -8.821 12.294 18.308 1.00 94.38 110 GLN A C 1
ATOM 904 O O . GLN A 1 110 ? -9.938 12.788 18.145 1.00 94.38 110 GLN A O 1
ATOM 909 N N . VAL A 1 111 ? -8.531 11.509 19.351 1.00 90.00 111 VAL A N 1
ATOM 910 C CA . VAL A 1 111 ? -9.500 11.140 20.388 1.00 90.00 111 VAL A CA 1
ATOM 911 C C . VAL A 1 111 ? -9.948 12.402 21.122 1.00 90.00 111 VAL A C 1
ATOM 913 O O . VAL A 1 111 ? -9.207 12.977 21.918 1.00 90.00 111 VAL A O 1
ATOM 916 N N . LYS A 1 112 ? -11.182 12.836 20.856 1.00 89.69 112 LYS A N 1
ATOM 917 C CA . LYS A 1 112 ? -11.842 13.906 21.606 1.00 89.69 112 LYS A CA 1
ATOM 918 C C . LYS A 1 112 ? -12.566 13.282 22.793 1.00 89.69 112 LYS A C 1
ATOM 920 O O . LYS A 1 112 ? -13.623 12.680 22.630 1.00 89.69 112 LYS A O 1
ATOM 925 N N . ALA A 1 113 ? -11.978 13.394 23.980 1.00 89.69 113 ALA A N 1
ATOM 926 C CA . ALA A 1 113 ? -12.638 12.968 25.206 1.00 89.69 113 ALA A CA 1
ATOM 927 C C . ALA A 1 113 ? -13.760 13.950 25.575 1.00 89.69 113 ALA A C 1
ATOM 929 O O . ALA A 1 113 ? -13.585 15.167 25.495 1.00 89.69 113 ALA A O 1
ATOM 930 N N . ASN A 1 114 ? -14.901 13.416 26.012 1.00 89.56 114 ASN A N 1
ATOM 931 C CA . ASN A 1 114 ? -15.938 14.225 26.644 1.00 89.56 114 ASN A CA 1
ATOM 932 C C . ASN A 1 114 ? -15.385 14.849 27.936 1.00 89.56 114 ASN A C 1
ATOM 934 O O . ASN A 1 114 ? -14.567 14.214 28.611 1.00 89.56 114 ASN A O 1
ATOM 938 N N . PRO A 1 115 ? -15.823 16.066 28.306 1.00 90.81 115 PRO A N 1
ATOM 939 C CA . PRO A 1 115 ? -15.375 16.695 29.540 1.00 90.81 115 PRO A CA 1
ATOM 940 C C . PRO A 1 115 ? -15.692 15.795 30.741 1.00 90.81 115 PRO A C 1
ATOM 942 O O . PRO A 1 115 ? -16.798 15.264 30.866 1.00 90.81 115 PRO A O 1
ATOM 945 N N . LEU A 1 116 ? -14.706 15.621 31.625 1.00 91.81 116 LEU A N 1
ATOM 946 C CA . LEU A 1 116 ? -14.882 14.910 32.890 1.00 91.81 116 LEU A CA 1
ATOM 947 C C . LEU A 1 116 ? -15.947 15.620 33.730 1.00 91.81 116 LEU A C 1
ATOM 949 O O . LEU A 1 116 ? -15.949 16.845 33.845 1.00 91.81 116 LEU A O 1
ATOM 953 N N . ASN A 1 117 ? -16.853 14.850 34.335 1.00 92.06 117 ASN A N 1
ATOM 954 C CA . ASN A 1 117 ? -17.856 15.411 35.230 1.00 92.06 117 ASN A CA 1
ATOM 955 C C . ASN A 1 117 ? -17.148 16.030 36.454 1.00 92.06 117 ASN A C 1
ATOM 957 O O . ASN A 1 117 ? -16.469 15.297 37.177 1.00 92.06 117 ASN A O 1
ATOM 961 N N . PRO A 1 118 ? -17.311 17.338 36.732 1.00 92.06 118 PRO A N 1
ATOM 962 C CA . PRO A 1 118 ? -16.610 18.003 37.832 1.00 92.06 118 PRO A CA 1
ATOM 963 C C . PRO A 1 118 ? -16.939 17.396 39.205 1.00 92.06 118 PRO A C 1
ATOM 965 O O . PRO A 1 118 ? -16.109 17.435 40.107 1.00 92.06 118 PRO A O 1
ATOM 968 N N . LYS A 1 119 ? -18.099 16.734 39.340 1.00 88.88 119 LYS A N 1
ATOM 969 C CA . LYS A 1 119 ? -18.523 16.032 40.564 1.00 88.88 119 LYS A CA 1
ATOM 970 C C . LYS A 1 119 ? -17.626 14.852 40.951 1.00 88.88 119 LYS A C 1
ATOM 972 O O . LYS A 1 119 ? -17.743 14.365 42.066 1.00 88.88 119 LYS A O 1
ATOM 977 N N . ILE A 1 120 ? -16.772 14.367 40.046 1.00 90.75 120 ILE A N 1
ATOM 978 C CA . ILE A 1 120 ? -15.806 13.293 40.336 1.00 90.75 120 ILE A CA 1
ATOM 979 C C . ILE A 1 120 ? -14.653 13.832 41.199 1.00 90.75 120 ILE A C 1
ATOM 981 O O . ILE A 1 120 ? -14.075 13.091 41.986 1.00 90.75 120 ILE A O 1
ATOM 985 N N . PHE A 1 121 ? -14.335 15.124 41.068 1.00 92.25 121 PHE A N 1
ATOM 986 C CA . PHE A 1 121 ? -13.334 15.796 41.898 1.00 92.25 121 PHE A CA 1
ATOM 987 C C . PHE A 1 121 ? -13.904 16.269 43.243 1.00 92.25 121 PHE A C 1
ATOM 989 O O . PHE A 1 121 ? -13.140 16.607 44.144 1.00 92.25 121 PHE A O 1
ATOM 996 N N . GLU A 1 122 ? -15.232 16.293 43.397 1.00 92.06 122 GLU A N 1
ATOM 997 C CA . GLU A 1 122 ? -15.863 16.560 44.687 1.00 92.06 122 GLU A CA 1
ATOM 998 C C . GLU A 1 122 ? -15.717 15.325 45.597 1.00 92.06 122 GLU A C 1
ATOM 1000 O O . GLU A 1 122 ? -16.036 14.209 45.171 1.00 92.06 122 GLU A O 1
ATOM 1005 N N . PRO A 1 123 ? -15.271 15.481 46.859 1.00 89.50 123 PRO A N 1
ATOM 1006 C CA . PRO A 1 123 ? -15.231 14.368 47.798 1.00 89.50 123 PRO A CA 1
ATOM 1007 C C . PRO A 1 123 ? -16.645 13.796 48.004 1.00 89.50 123 PRO A C 1
ATOM 1009 O O . PRO A 1 123 ? -17.629 14.548 47.992 1.00 89.50 123 PRO A O 1
ATOM 1012 N N . PRO A 1 124 ? -16.785 12.471 48.209 1.00 84.69 124 PRO A N 1
ATOM 1013 C CA . PRO A 1 124 ? -18.088 11.854 48.401 1.00 84.69 124 PRO A CA 1
ATOM 1014 C C . PRO A 1 124 ? -18.795 12.509 49.587 1.00 84.69 124 PRO A C 1
ATOM 1016 O O . PRO A 1 124 ? -18.238 12.618 50.678 1.00 84.69 124 PRO A O 1
ATOM 1019 N N . LYS A 1 125 ? -20.042 12.946 49.374 1.00 83.88 125 LYS A N 1
ATOM 1020 C CA . LYS A 1 125 ? -20.878 13.526 50.430 1.00 83.88 125 LYS A CA 1
ATOM 1021 C C . LYS A 1 125 ? -21.226 12.433 51.441 1.00 83.88 125 LYS A C 1
ATOM 1023 O O . LYS A 1 125 ? -22.215 11.714 51.279 1.00 83.88 125 LYS A O 1
ATOM 1028 N N . LEU A 1 126 ? -20.379 12.289 52.456 1.00 81.56 126 LEU A N 1
ATOM 1029 C CA . LEU A 1 126 ? -20.593 11.390 53.583 1.00 81.56 126 LEU A CA 1
ATOM 1030 C C . LEU A 1 126 ? -21.911 11.770 54.280 1.00 81.56 126 LEU A C 1
ATOM 1032 O O . LEU A 1 126 ? -22.233 12.947 54.421 1.00 81.56 126 LEU A O 1
ATOM 1036 N N . GLY A 1 127 ? -22.706 10.774 54.675 1.00 76.94 127 GLY A N 1
ATOM 1037 C CA . GLY A 1 127 ? -23.966 10.993 55.399 1.00 76.94 127 GLY A CA 1
ATOM 1038 C C . GLY A 1 127 ? -25.213 11.201 54.533 1.00 76.94 127 GLY A C 1
ATOM 1039 O O . GLY A 1 127 ? -26.310 11.331 55.078 1.00 76.94 127 GLY A O 1
ATOM 1040 N N . ARG A 1 128 ? -25.112 11.168 53.195 1.00 75.62 128 ARG A N 1
ATOM 1041 C CA . ARG A 1 128 ? -26.310 11.155 52.341 1.00 75.62 128 ARG A CA 1
ATOM 1042 C C . ARG A 1 128 ? -26.982 9.785 52.437 1.00 75.62 128 ARG A C 1
ATOM 1044 O O . ARG A 1 128 ? -26.563 8.826 51.792 1.00 75.62 128 ARG A O 1
ATOM 1051 N N . ARG A 1 129 ? -28.022 9.690 53.266 1.00 77.62 129 ARG A N 1
ATOM 1052 C CA . ARG A 1 129 ? -28.856 8.491 53.383 1.00 77.62 129 ARG A CA 1
ATOM 1053 C C . ARG A 1 129 ? -29.611 8.320 52.066 1.00 77.62 129 ARG A C 1
ATOM 1055 O O . ARG A 1 129 ? -30.604 8.994 51.821 1.00 77.62 129 ARG A O 1
ATOM 1062 N N . VAL A 1 130 ? -29.079 7.481 51.180 1.00 80.06 130 VAL A N 1
ATOM 1063 C CA . VAL A 1 130 ? -29.781 7.090 49.957 1.00 80.06 130 VAL A CA 1
ATOM 1064 C C . VAL A 1 130 ? -31.024 6.336 50.401 1.00 80.06 130 VAL A C 1
ATOM 1066 O O . VAL A 1 130 ? -30.914 5.363 51.152 1.00 80.06 130 VAL A O 1
ATOM 1069 N N . GLU A 1 131 ? -32.196 6.812 49.988 1.00 85.62 131 GLU A N 1
ATOM 1070 C CA . GLU A 1 131 ? -33.442 6.105 50.249 1.00 85.62 131 GLU A CA 1
ATOM 1071 C C . GLU A 1 131 ? -33.300 4.682 49.713 1.00 85.62 131 GLU A C 1
ATOM 1073 O O . GLU A 1 131 ? -33.020 4.452 48.532 1.00 85.62 131 GLU A O 1
ATOM 1078 N N . ARG A 1 132 ? -33.393 3.707 50.622 1.00 85.00 132 ARG A N 1
ATOM 1079 C CA . ARG A 1 132 ? -33.358 2.304 50.231 1.00 85.00 132 ARG A CA 1
ATOM 1080 C C . ARG A 1 132 ? -34.631 2.078 49.438 1.00 85.00 132 ARG A C 1
ATOM 1082 O O . ARG A 1 132 ? -35.714 2.408 49.918 1.00 85.00 132 ARG A O 1
ATOM 1089 N N . LYS A 1 133 ? -34.497 1.510 48.240 1.00 86.06 133 LYS A N 1
ATOM 1090 C CA . LYS A 1 133 ? -35.665 1.007 47.520 1.00 86.06 133 LYS A CA 1
ATOM 1091 C C . LYS A 1 133 ? -36.449 0.101 48.483 1.00 86.06 133 LYS A C 1
ATOM 1093 O O . LYS A 1 133 ? -35.806 -0.648 49.229 1.00 86.06 133 LYS A O 1
ATOM 1098 N N . PRO A 1 134 ? -37.788 0.196 48.517 1.00 88.38 134 PRO A N 1
ATOM 1099 C CA . PRO A 1 134 ? -38.584 -0.657 49.385 1.00 88.38 134 PRO A CA 1
ATOM 1100 C C . PRO A 1 134 ? -38.267 -2.132 49.091 1.00 88.38 134 PRO A C 1
ATOM 1102 O O . PRO A 1 134 ? -37.937 -2.465 47.947 1.00 88.38 134 PRO A O 1
ATOM 1105 N N . PRO A 1 135 ? -38.314 -3.010 50.108 1.00 89.06 135 PRO A N 1
ATOM 1106 C CA . PRO A 1 135 ? -38.088 -4.433 49.908 1.00 89.06 135 PRO A CA 1
ATOM 1107 C C . PRO A 1 135 ? -39.078 -4.968 48.869 1.00 89.06 135 PRO A C 1
ATOM 1109 O O . PRO A 1 135 ? -40.275 -4.688 48.941 1.00 89.06 135 PRO A O 1
ATOM 1112 N N . THR A 1 136 ? -38.568 -5.715 47.889 1.00 92.12 136 THR A N 1
ATOM 1113 C CA . THR A 1 136 ? -39.391 -6.334 46.849 1.00 92.12 136 THR A CA 1
ATOM 1114 C C . THR A 1 136 ? -40.393 -7.280 47.501 1.00 92.12 136 THR A C 1
ATOM 1116 O O . THR A 1 136 ? -40.004 -8.273 48.114 1.00 92.12 136 THR A O 1
ATOM 1119 N N . VAL A 1 137 ? -41.683 -6.974 47.369 1.00 90.44 137 VAL A N 1
ATOM 1120 C CA . VAL A 1 137 ? -42.761 -7.865 47.802 1.00 90.44 137 VAL A CA 1
ATOM 1121 C C . VAL A 1 137 ? -42.825 -9.032 46.811 1.00 90.44 137 VAL A C 1
ATOM 1123 O O . VAL A 1 137 ? -42.907 -8.776 45.605 1.00 90.44 137 VAL A O 1
ATOM 1126 N N . PRO A 1 138 ? -42.752 -10.297 47.266 1.00 89.00 138 PRO A N 1
ATOM 1127 C CA . PRO A 1 138 ? -42.866 -11.438 46.370 1.00 89.00 138 PRO A CA 1
ATOM 1128 C C . PRO A 1 138 ? -44.267 -11.451 45.752 1.00 89.00 138 PRO A C 1
ATOM 1130 O O . PRO A 1 138 ? -45.266 -11.614 46.448 1.00 89.00 138 PRO A O 1
ATOM 1133 N N . VAL A 1 139 ? -44.332 -11.259 44.437 1.00 88.94 139 VAL A N 1
ATOM 1134 C CA . VAL A 1 139 ? -45.561 -11.426 43.660 1.00 88.94 139 VAL A CA 1
ATOM 1135 C C . VAL A 1 139 ? -45.680 -12.915 43.323 1.00 88.94 139 VAL A C 1
ATOM 1137 O O . VAL A 1 139 ? -44.753 -13.452 42.708 1.00 88.94 139 VAL A O 1
ATOM 1140 N N . PRO A 1 140 ? -46.756 -13.609 43.743 1.00 87.50 140 PRO A N 1
ATOM 1141 C CA . PRO A 1 140 ? -46.962 -15.003 43.371 1.00 87.50 140 PRO A CA 1
ATOM 1142 C C . PRO A 1 140 ? -47.038 -15.120 41.847 1.00 87.50 140 PRO A C 1
ATOM 1144 O O . PRO A 1 140 ? -47.657 -14.302 41.170 1.00 87.50 140 PRO A O 1
ATOM 1147 N N . PHE A 1 141 ? -46.363 -16.126 41.300 1.00 77.88 141 PHE A N 1
ATOM 1148 C CA . PHE A 1 141 ? -46.345 -16.371 39.866 1.00 77.88 141 PHE A CA 1
ATOM 1149 C C . PHE A 1 141 ? -47.634 -17.098 39.459 1.00 77.88 141 PHE A C 1
ATOM 1151 O O . PHE A 1 141 ? -47.951 -18.170 39.975 1.00 77.88 141 PHE A O 1
ATOM 1158 N N . ASN A 1 142 ? -48.377 -16.526 38.513 1.00 78.12 142 ASN A N 1
ATOM 1159 C CA . ASN A 1 142 ? -49.555 -17.164 37.929 1.00 78.12 142 ASN A CA 1
ATOM 1160 C C . ASN A 1 142 ? -49.102 -18.272 36.962 1.00 78.12 142 ASN A C 1
ATOM 1162 O O . ASN A 1 142 ? -48.924 -18.026 35.773 1.00 78.12 142 ASN A O 1
ATOM 1166 N N . LEU A 1 143 ? -48.894 -19.499 37.461 1.00 77.6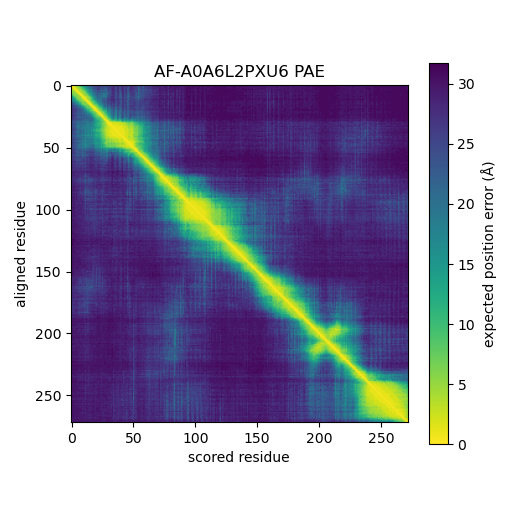2 143 LEU A N 1
ATOM 1167 C CA . LEU A 1 143 ? -48.496 -20.655 36.630 1.00 77.62 143 LEU A CA 1
ATOM 1168 C C . LEU A 1 143 ? -49.493 -20.995 35.515 1.00 77.62 143 LEU A C 1
ATOM 1170 O O . LEU A 1 143 ? -49.128 -21.651 34.543 1.00 77.62 143 LEU A O 1
ATOM 1174 N N . THR A 1 144 ? -50.755 -20.607 35.677 1.00 74.75 144 THR A N 1
ATOM 1175 C CA . THR A 1 144 ? -51.850 -20.950 34.764 1.00 74.75 144 THR A CA 1
ATOM 1176 C C . THR A 1 144 ? -51.925 -20.025 33.555 1.00 74.75 144 THR A C 1
ATOM 1178 O O . THR A 1 144 ? -52.452 -20.417 32.517 1.00 74.75 144 THR A O 1
ATOM 1181 N N . GLU A 1 145 ? -51.371 -18.819 33.660 1.00 70.56 145 GLU A N 1
ATOM 1182 C CA . GLU A 1 145 ? -51.439 -17.788 32.628 1.00 70.56 145 GLU A CA 1
ATOM 1183 C C . GLU A 1 145 ? -50.054 -17.594 32.016 1.00 70.56 145 GLU A C 1
ATOM 1185 O O . GLU A 1 145 ? -49.330 -16.641 32.303 1.00 70.56 145 GLU A O 1
ATOM 1190 N N . PHE A 1 146 ? -49.655 -18.518 31.143 1.00 68.25 146 PHE A N 1
ATOM 1191 C CA . PHE A 1 146 ? -48.545 -18.225 30.249 1.00 68.25 146 PHE A CA 1
ATOM 1192 C C . PHE A 1 146 ? -49.025 -17.144 29.265 1.00 68.25 146 PHE A C 1
ATOM 1194 O O . PHE A 1 146 ? -49.776 -17.408 28.328 1.00 68.25 146 PHE A O 1
ATOM 1201 N N . VAL A 1 147 ? -48.596 -15.896 29.460 1.00 70.00 147 VAL A N 1
ATOM 1202 C CA . VAL A 1 147 ? -48.686 -14.887 28.401 1.00 70.00 147 VAL A CA 1
ATOM 1203 C C . VAL A 1 147 ? -47.722 -15.350 27.318 1.00 70.00 147 VAL A C 1
ATOM 1205 O O . VAL A 1 147 ? -46.508 -15.154 27.421 1.00 70.00 147 VAL A O 1
ATOM 1208 N N . ARG A 1 148 ? -48.238 -16.035 26.291 1.00 70.62 148 ARG A N 1
ATOM 1209 C CA . ARG A 1 148 ? -47.467 -16.230 25.064 1.00 70.62 148 ARG A CA 1
ATOM 1210 C C . ARG A 1 148 ? -47.172 -14.825 24.577 1.00 70.62 148 ARG A C 1
ATOM 1212 O O . ARG A 1 148 ? -48.090 -14.115 24.182 1.00 70.62 148 ARG A O 1
ATOM 1219 N N . LYS A 1 149 ? -45.909 -14.406 24.663 1.00 71.06 149 LYS A N 1
ATOM 1220 C CA . LYS A 1 149 ? -45.441 -13.242 23.922 1.00 71.06 149 LYS A CA 1
ATOM 1221 C C . LYS A 1 149 ? -45.846 -13.541 22.489 1.00 71.06 149 LYS A C 1
ATOM 1223 O O . LYS A 1 149 ? -45.369 -14.541 21.949 1.00 71.06 149 LYS A O 1
ATOM 1228 N N . GLU A 1 150 ? -46.805 -12.791 21.953 1.00 70.06 150 GLU A N 1
ATOM 1229 C CA . GLU A 1 150 ? -47.154 -12.894 20.547 1.00 70.06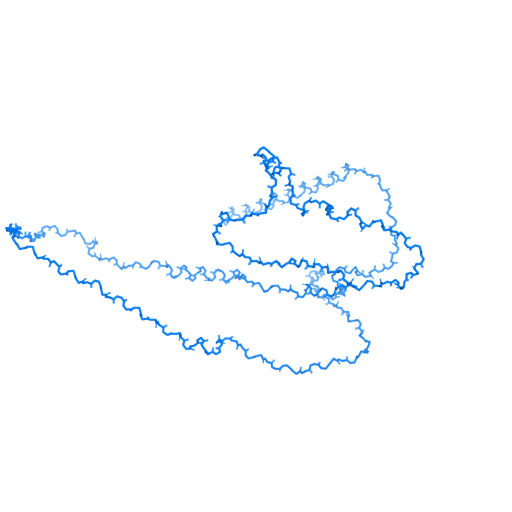 150 GLU A CA 1
ATOM 1230 C C . GLU A 1 150 ? -45.833 -12.714 19.815 1.00 70.06 150 GLU A C 1
ATOM 1232 O O . GLU A 1 150 ? -45.201 -11.658 19.871 1.00 70.06 150 GLU A O 1
ATOM 1237 N N . SER A 1 151 ? -45.315 -13.813 19.273 1.00 63.41 151 SER A N 1
ATOM 1238 C CA . SER A 1 151 ? -44.193 -13.745 18.371 1.00 63.41 151 SER A CA 1
ATOM 1239 C C . SER A 1 151 ? -44.770 -13.022 17.175 1.00 63.41 151 SER A C 1
ATOM 1241 O O . SER A 1 151 ? -45.466 -13.647 16.372 1.00 63.41 151 SER A O 1
ATOM 1243 N N . GLU A 1 152 ? -44.568 -11.707 17.114 1.00 71.62 152 GLU A N 1
ATOM 1244 C CA . GLU A 1 152 ? -44.723 -10.962 15.878 1.00 71.62 152 GLU A CA 1
ATOM 1245 C C . GLU A 1 152 ? -44.004 -11.806 14.832 1.00 71.62 152 GLU A C 1
ATOM 1247 O O . GLU A 1 152 ? -42.792 -12.036 14.930 1.00 71.62 152 GLU A O 1
ATOM 1252 N N . ALA A 1 153 ? -44.782 -12.417 13.933 1.00 72.19 153 ALA A N 1
ATOM 1253 C CA . ALA A 1 153 ? -44.211 -13.200 12.860 1.00 72.19 153 ALA A CA 1
ATOM 1254 C C . ALA A 1 153 ? -43.183 -12.277 12.200 1.00 72.19 153 ALA A C 1
ATOM 1256 O O . ALA A 1 153 ? -43.534 -11.122 11.928 1.00 72.19 153 ALA A O 1
ATOM 1257 N N . PRO A 1 154 ? -41.921 -12.718 12.027 1.00 74.19 154 PRO A N 1
ATOM 1258 C CA . PRO A 1 154 ? -40.900 -11.859 11.455 1.00 74.19 154 PRO A CA 1
ATOM 1259 C C . PRO A 1 154 ? -41.490 -11.260 10.179 1.00 74.19 154 PRO A C 1
ATOM 1261 O O . PRO A 1 154 ? -42.063 -12.021 9.389 1.00 74.19 154 PRO A O 1
ATOM 1264 N N . PRO A 1 155 ? -41.457 -9.923 10.022 1.00 77.75 155 PRO A N 1
ATOM 1265 C CA . PRO A 1 155 ? -42.151 -9.262 8.932 1.00 77.75 155 PRO A CA 1
ATOM 1266 C C . PRO A 1 155 ? -41.747 -9.959 7.642 1.00 77.75 155 PRO A C 1
ATOM 1268 O O . PRO A 1 155 ? -40.553 -10.113 7.371 1.00 77.75 155 PRO A O 1
ATOM 1271 N N . VAL A 1 156 ? -42.744 -10.454 6.904 1.00 78.94 156 VAL A N 1
ATOM 1272 C CA . VAL A 1 156 ? -42.530 -11.158 5.641 1.00 78.94 156 VAL A CA 1
ATOM 1273 C C . VAL A 1 156 ? -41.684 -10.238 4.775 1.00 78.94 156 VAL A C 1
ATOM 1275 O O . VAL A 1 156 ? -42.140 -9.177 4.350 1.00 78.94 156 VAL A O 1
ATOM 1278 N N . PHE A 1 157 ? -40.418 -10.607 4.588 1.00 79.62 157 PHE A N 1
ATOM 1279 C CA . PHE A 1 157 ? -39.478 -9.791 3.845 1.00 79.62 157 PHE A CA 1
ATOM 1280 C C . PHE A 1 157 ? -39.882 -9.838 2.373 1.00 79.62 157 PHE A C 1
ATOM 1282 O O . PHE A 1 157 ? -39.560 -10.779 1.646 1.00 79.62 157 PHE A O 1
ATOM 1289 N N . VAL A 1 158 ? -40.634 -8.829 1.939 1.00 83.88 158 VAL A N 1
ATOM 1290 C CA . VAL A 1 158 ? -40.939 -8.622 0.529 1.00 83.88 158 VAL A CA 1
ATOM 1291 C C . VAL A 1 158 ? -39.687 -8.034 -0.101 1.00 83.88 158 VAL A C 1
ATOM 1293 O O . VAL A 1 158 ? -39.342 -6.879 0.139 1.00 83.88 158 VAL A O 1
ATOM 1296 N N . PHE A 1 159 ? -38.983 -8.850 -0.883 1.00 83.50 159 PHE A N 1
ATOM 1297 C CA . PHE A 1 159 ? -37.824 -8.405 -1.645 1.00 83.50 159 PHE A CA 1
ATOM 1298 C C . PHE A 1 159 ? -38.261 -7.333 -2.650 1.00 83.50 159 PHE A C 1
ATOM 1300 O O . PHE A 1 159 ? -38.798 -7.631 -3.717 1.00 83.50 159 PHE A O 1
ATOM 1307 N N . THR A 1 160 ? -38.039 -6.070 -2.301 1.00 82.44 160 THR A N 1
ATOM 1308 C CA . THR A 1 160 ? -38.198 -4.939 -3.206 1.00 82.44 160 THR A CA 1
ATOM 1309 C C . THR A 1 160 ? -36.863 -4.706 -3.898 1.00 82.44 160 THR A C 1
ATOM 1311 O O . THR A 1 160 ? -35.905 -4.199 -3.318 1.00 82.44 160 THR A O 1
ATOM 1314 N N . ALA A 1 161 ? -36.766 -5.131 -5.158 1.00 87.44 161 ALA A N 1
ATOM 1315 C CA . ALA A 1 161 ? -35.594 -4.834 -5.965 1.00 87.44 161 ALA A CA 1
ATOM 1316 C C . ALA A 1 161 ? -35.506 -3.316 -6.166 1.00 87.44 161 ALA A C 1
ATOM 1318 O O . ALA A 1 161 ? -36.366 -2.720 -6.818 1.00 87.44 161 ALA A O 1
ATOM 1319 N N . SER A 1 162 ? -34.468 -2.685 -5.617 1.00 83.88 162 SER A N 1
ATOM 1320 C CA . SER A 1 162 ? -34.163 -1.290 -5.923 1.00 83.88 162 SER A CA 1
ATOM 1321 C C . SER A 1 162 ? -33.955 -1.162 -7.436 1.00 83.88 162 SER A C 1
ATOM 1323 O O . SER A 1 162 ? -33.119 -1.887 -7.988 1.00 83.88 162 SER A O 1
ATOM 1325 N N . PRO A 1 163 ? -34.697 -0.283 -8.132 1.00 88.62 163 PRO A N 1
ATOM 1326 C CA . PRO A 1 163 ? -34.523 -0.113 -9.565 1.00 88.62 163 PRO A CA 1
ATOM 1327 C C . PRO A 1 163 ? -33.100 0.358 -9.859 1.00 88.62 163 PRO A C 1
ATOM 1329 O O . PRO A 1 163 ? -32.495 1.087 -9.067 1.00 88.62 163 PRO A O 1
ATOM 1332 N N . VAL A 1 164 ? -32.572 -0.056 -11.013 1.00 85.31 164 VAL A N 1
ATOM 1333 C CA . VAL A 1 164 ? -31.244 0.359 -11.471 1.00 85.31 164 VAL A CA 1
ATOM 1334 C C . VAL A 1 164 ? -31.168 1.892 -11.419 1.00 85.31 164 VAL A C 1
ATOM 1336 O O . VAL A 1 164 ? -32.037 2.560 -11.990 1.00 85.31 164 VAL A O 1
ATOM 1339 N N . PRO A 1 165 ? -30.173 2.473 -10.724 1.00 85.88 165 PRO A N 1
ATOM 1340 C CA . PRO A 1 165 ? -30.063 3.919 -10.615 1.00 85.88 165 PRO A CA 1
ATOM 1341 C C . PRO A 1 165 ? -29.882 4.523 -12.011 1.00 85.88 165 PRO A C 1
ATOM 1343 O O . PRO A 1 165 ? -28.977 4.147 -12.758 1.00 85.88 165 PRO A O 1
ATOM 1346 N N . LYS A 1 166 ? -30.760 5.472 -12.358 1.00 83.69 166 LYS A N 1
ATOM 1347 C CA . LYS A 1 166 ? -30.874 6.049 -13.710 1.00 83.69 166 LYS A CA 1
ATOM 1348 C C . LYS A 1 166 ? -29.561 6.658 -14.216 1.00 83.69 166 LYS A C 1
ATOM 1350 O O . LYS A 1 166 ? -29.275 6.551 -15.399 1.00 83.69 166 LYS A O 1
ATOM 1355 N N . GLY A 1 167 ? -28.719 7.170 -13.315 1.00 81.56 167 GLY A N 1
ATOM 1356 C CA . GLY A 1 167 ? -27.412 7.742 -13.657 1.00 81.56 167 GLY A CA 1
ATOM 1357 C C . GLY A 1 167 ? -26.396 6.755 -14.250 1.00 81.56 167 GLY A C 1
ATOM 1358 O O . GLY A 1 167 ? -25.394 7.197 -14.796 1.00 81.56 167 GLY A O 1
ATOM 1359 N N . ILE A 1 168 ? -26.636 5.437 -14.167 1.00 76.56 168 ILE A N 1
ATOM 1360 C CA . ILE A 1 168 ? -25.826 4.419 -14.869 1.00 76.56 168 ILE A CA 1
ATOM 1361 C C . ILE A 1 168 ? -26.259 4.275 -16.335 1.00 76.56 168 ILE A C 1
ATOM 1363 O O . ILE A 1 168 ? -25.452 3.889 -17.177 1.00 76.56 168 ILE A O 1
ATOM 1367 N N . LEU A 1 169 ? -27.533 4.548 -16.638 1.00 82.75 169 LEU A N 1
ATOM 1368 C CA . LEU A 1 169 ? -28.045 4.531 -18.011 1.00 82.75 169 LEU A CA 1
ATOM 1369 C C . LEU A 1 169 ? -27.641 5.796 -18.778 1.00 82.75 169 LEU A C 1
ATOM 1371 O O . LEU A 1 169 ? -27.598 5.778 -20.007 1.00 82.75 169 LEU A O 1
ATOM 1375 N N . ASP A 1 170 ? -27.322 6.868 -18.055 1.00 84.81 170 ASP A N 1
ATOM 1376 C CA . ASP A 1 170 ? -26.713 8.064 -18.619 1.00 84.81 170 ASP A CA 1
ATOM 1377 C C . ASP A 1 170 ? -25.254 7.807 -19.029 1.00 84.81 170 ASP A C 1
ATOM 1379 O O . ASP A 1 170 ? -24.599 6.849 -18.612 1.00 84.81 170 ASP A O 1
ATOM 1383 N N . ALA A 1 171 ? -24.716 8.692 -19.869 1.00 80.75 171 ALA A N 1
ATOM 1384 C CA . ALA A 1 171 ? -23.318 8.620 -20.270 1.00 80.75 171 ALA A CA 1
ATOM 1385 C C . ALA A 1 171 ? -22.382 8.675 -19.041 1.00 80.75 171 ALA A C 1
ATOM 1387 O O . ALA A 1 171 ? -22.667 9.401 -18.085 1.00 80.75 171 ALA A O 1
ATOM 1388 N N . PRO A 1 172 ? -21.235 7.968 -19.070 1.00 77.06 172 PRO A N 1
ATOM 1389 C CA . PRO A 1 172 ? -20.280 7.948 -17.965 1.00 77.06 172 PRO A CA 1
ATOM 1390 C C . PRO A 1 172 ? -19.850 9.369 -17.582 1.00 77.06 172 PRO A C 1
ATOM 1392 O O . PRO A 1 172 ? -19.141 10.057 -18.326 1.00 77.06 172 PRO A O 1
ATOM 1395 N N . GLN A 1 173 ? -20.291 9.808 -16.403 1.00 76.00 173 GLN A N 1
ATOM 1396 C CA . GLN A 1 173 ? -19.931 11.104 -15.846 1.00 76.00 173 GLN A CA 1
ATOM 1397 C C . GLN A 1 173 ? -18.420 11.123 -15.574 1.00 76.00 173 GLN A C 1
ATOM 1399 O O . GLN A 1 173 ? -17.890 10.258 -14.882 1.00 76.00 173 GLN A O 1
ATOM 1404 N N . GLY A 1 174 ? -17.713 12.093 -16.161 1.00 77.06 174 GLY A N 1
ATOM 1405 C CA . GLY A 1 174 ? -16.267 12.274 -15.974 1.00 77.06 174 GLY A CA 1
ATOM 1406 C C . GLY A 1 174 ? -15.392 11.979 -17.197 1.00 77.06 174 GLY A C 1
ATOM 1407 O O . GLY A 1 174 ? -14.186 12.221 -17.143 1.00 77.06 174 GLY A O 1
ATOM 1408 N N . ILE A 1 175 ? -15.956 11.527 -18.324 1.00 78.56 175 ILE A N 1
ATOM 1409 C CA . ILE A 1 175 ? -15.194 11.456 -19.580 1.00 78.56 175 ILE A CA 1
ATOM 1410 C C . ILE A 1 175 ? -15.179 12.844 -20.230 1.00 78.56 175 ILE A C 1
ATOM 1412 O O . ILE A 1 175 ? -16.201 13.346 -20.698 1.00 78.56 175 ILE A O 1
ATOM 1416 N N . TYR A 1 176 ? -14.008 13.479 -20.265 1.00 80.56 176 TYR A N 1
ATOM 1417 C CA . TYR A 1 176 ? -13.824 14.744 -20.971 1.00 80.56 176 TYR A CA 1
ATOM 1418 C C . TYR A 1 176 ? -14.079 14.552 -22.474 1.00 80.56 176 TYR A C 1
ATOM 1420 O O . TYR A 1 176 ? -13.615 13.585 -23.082 1.00 80.56 176 TYR A O 1
ATOM 1428 N N . LYS A 1 177 ? -14.806 15.490 -23.097 1.00 80.44 177 LYS A N 1
ATOM 1429 C CA . LYS A 1 177 ? -15.018 15.479 -24.551 1.00 80.44 177 LYS A CA 1
ATOM 1430 C C . LYS A 1 177 ? -13.654 15.547 -25.240 1.00 80.44 177 LYS A C 1
ATOM 1432 O O . LYS A 1 177 ? -12.865 16.460 -24.981 1.00 80.44 177 LYS A O 1
ATOM 1437 N N . LYS A 1 178 ? -13.352 14.558 -26.085 1.00 78.12 178 LYS A N 1
ATOM 1438 C CA . LYS A 1 178 ? -12.097 14.516 -26.840 1.00 78.12 178 LYS A CA 1
ATOM 1439 C C . LYS A 1 178 ? -12.032 15.760 -27.726 1.00 78.12 178 LYS A C 1
ATOM 1441 O O . LYS A 1 178 ? -12.920 15.971 -28.543 1.00 78.12 178 LYS A O 1
ATOM 1446 N N . LYS A 1 179 ? -10.990 16.576 -27.555 1.00 81.00 179 LYS A N 1
ATOM 1447 C CA . LYS A 1 179 ? -10.748 17.734 -28.422 1.00 81.00 179 LYS A CA 1
ATOM 1448 C C . LYS A 1 179 ? -10.501 17.225 -29.842 1.00 81.00 179 LYS A C 1
ATOM 1450 O O . LYS A 1 179 ? -9.609 16.398 -30.047 1.00 81.00 179 LYS A O 1
ATOM 1455 N N . GLU A 1 180 ? -11.303 17.686 -30.793 1.00 83.56 180 GLU A N 1
ATOM 1456 C CA . GLU A 1 180 ? -11.102 17.400 -32.210 1.00 83.56 180 GLU A CA 1
ATOM 1457 C C . GLU A 1 180 ? -9.831 18.121 -32.659 1.00 83.56 180 GLU A C 1
ATOM 1459 O O . GLU A 1 180 ? -9.759 19.348 -32.690 1.00 83.56 180 GLU A O 1
ATOM 1464 N N . LEU A 1 181 ? -8.776 17.347 -32.905 1.00 77.81 181 LEU A N 1
ATOM 1465 C CA . LEU A 1 181 ? -7.534 17.868 -33.457 1.00 77.81 181 LEU A CA 1
ATOM 1466 C C . LEU A 1 181 ? -7.679 17.916 -34.976 1.00 77.81 181 LEU A C 1
ATOM 1468 O O . LEU A 1 181 ? -8.165 16.957 -35.578 1.00 77.81 181 LEU A O 1
ATOM 1472 N N . ALA A 1 182 ? -7.235 19.015 -35.584 1.00 80.69 182 ALA A N 1
ATOM 1473 C CA . ALA A 1 182 ? -7.181 19.139 -37.034 1.00 80.69 182 ALA A CA 1
ATOM 1474 C C . ALA A 1 182 ? -6.386 17.971 -37.645 1.00 80.69 182 ALA A C 1
ATOM 1476 O O . ALA A 1 182 ? -5.381 17.526 -37.083 1.00 80.69 182 ALA A O 1
ATOM 1477 N N . LEU A 1 183 ? -6.841 17.477 -38.799 1.00 75.25 183 LEU A N 1
ATOM 1478 C CA . LEU A 1 183 ? -6.173 16.409 -39.540 1.00 75.25 183 LEU A CA 1
ATOM 1479 C C . LEU A 1 183 ? -4.752 16.852 -39.917 1.00 75.25 183 LEU A C 1
ATOM 1481 O O . LEU A 1 183 ? -4.563 17.728 -40.759 1.00 75.25 183 LEU A O 1
ATOM 1485 N N . THR A 1 184 ? -3.745 16.247 -39.284 1.00 71.69 184 THR A N 1
ATOM 1486 C CA . THR A 1 184 ? -2.336 16.522 -39.577 1.00 71.69 184 THR A CA 1
ATOM 1487 C C . THR A 1 184 ? -1.984 16.005 -40.971 1.00 71.69 184 THR A C 1
ATOM 1489 O O . THR A 1 184 ? -1.822 14.801 -41.168 1.00 71.69 184 THR A O 1
ATOM 1492 N N . VAL A 1 185 ? -1.819 16.915 -41.932 1.00 78.38 185 VAL A N 1
ATOM 1493 C CA . VAL A 1 185 ? -1.226 16.601 -43.238 1.00 78.38 185 VAL A CA 1
ATOM 1494 C C . VAL A 1 185 ? 0.283 16.409 -43.039 1.00 78.38 185 VAL A C 1
ATOM 1496 O O . VAL A 1 185 ? 0.944 17.328 -42.545 1.00 78.38 185 VAL A O 1
ATOM 1499 N N . PRO A 1 186 ? 0.859 15.234 -43.361 1.00 72.94 186 PRO A N 1
ATOM 1500 C CA . PRO A 1 186 ? 2.290 15.030 -43.210 1.00 72.94 186 PRO A CA 1
ATOM 1501 C C . PRO A 1 186 ? 3.056 15.916 -44.206 1.00 72.94 186 PRO A C 1
ATOM 1503 O O . PRO A 1 186 ? 2.654 16.014 -45.368 1.00 72.94 186 PRO A O 1
ATOM 1506 N N . PRO A 1 187 ? 4.167 16.547 -43.790 1.00 65.38 187 PRO A N 1
ATOM 1507 C CA . PRO A 1 187 ? 5.010 17.298 -44.709 1.00 65.38 187 PRO A CA 1
ATOM 1508 C C . PRO A 1 187 ? 5.567 16.378 -45.813 1.00 65.38 187 PRO A C 1
ATOM 1510 O O . PRO A 1 187 ? 5.807 15.191 -45.559 1.00 65.38 187 PRO A O 1
ATOM 1513 N N . PRO A 1 188 ? 5.786 16.903 -47.036 1.00 71.50 188 PRO A N 1
ATOM 1514 C CA . PRO A 1 188 ? 6.308 16.123 -48.153 1.00 71.50 188 PRO A CA 1
ATOM 1515 C C . PRO A 1 188 ? 7.659 15.492 -47.795 1.00 71.50 188 PRO A C 1
ATOM 1517 O O . PRO A 1 188 ? 8.460 16.083 -47.069 1.00 71.50 188 PRO A O 1
ATOM 1520 N N . LEU A 1 189 ? 7.908 14.284 -48.315 1.00 61.09 189 LEU A N 1
ATOM 1521 C CA . LEU A 1 189 ? 9.115 13.478 -48.091 1.00 61.09 189 LEU A CA 1
ATOM 1522 C C . LEU A 1 189 ? 10.351 14.130 -48.739 1.00 61.09 189 LEU A C 1
ATOM 1524 O O . LEU A 1 189 ? 10.906 13.642 -49.718 1.00 61.09 189 LEU A O 1
ATOM 1528 N N . GLY A 1 190 ? 10.784 15.262 -48.192 1.00 56.78 190 GLY A N 1
ATOM 1529 C CA . GLY A 1 190 ? 11.911 16.055 -48.658 1.00 56.78 190 GLY A CA 1
ATOM 1530 C C . GLY A 1 190 ? 12.923 16.262 -47.541 1.00 56.78 190 GLY A C 1
ATOM 1531 O O . GLY A 1 190 ? 12.846 17.230 -46.798 1.00 56.78 190 GLY A O 1
ATOM 1532 N N . ARG A 1 191 ? 13.892 15.342 -47.455 1.00 58.62 191 ARG A N 1
ATOM 1533 C CA . ARG A 1 191 ? 15.194 15.493 -46.777 1.00 58.62 191 ARG A CA 1
ATOM 1534 C C . ARG A 1 191 ? 15.128 16.066 -45.345 1.00 58.62 191 ARG A C 1
ATOM 1536 O O . ARG A 1 191 ? 15.487 17.213 -45.092 1.00 58.62 191 ARG A O 1
ATOM 1543 N N . LEU A 1 192 ? 14.775 15.209 -44.385 1.00 52.09 192 LEU A N 1
ATOM 1544 C CA . LEU A 1 192 ? 14.986 15.461 -42.954 1.00 52.09 192 LEU A CA 1
ATOM 1545 C C . LEU A 1 192 ? 16.474 15.757 -42.692 1.00 52.09 192 LEU A C 1
ATOM 1547 O O . LEU A 1 192 ? 17.324 14.865 -42.754 1.00 52.09 192 LEU A O 1
ATOM 1551 N N . LYS A 1 193 ? 16.804 17.020 -42.404 1.00 57.59 193 LYS A N 1
ATOM 1552 C CA . LYS A 1 193 ? 18.113 17.386 -41.855 1.00 57.59 193 LYS A CA 1
ATOM 1553 C C . LYS A 1 193 ? 18.188 16.802 -40.443 1.00 57.59 193 LYS A C 1
ATOM 1555 O O . LYS A 1 193 ? 17.284 17.015 -39.641 1.00 57.59 193 LYS A O 1
ATOM 1560 N N . LYS A 1 194 ? 19.242 16.038 -40.147 1.00 60.06 194 LYS A N 1
ATOM 1561 C CA . LYS A 1 194 ? 19.476 15.460 -38.816 1.00 60.06 194 LYS A CA 1
ATOM 1562 C C . LYS A 1 194 ? 19.612 16.608 -37.810 1.00 60.06 194 LYS A C 1
ATOM 1564 O O . LYS A 1 194 ? 20.614 17.318 -37.831 1.00 60.06 194 LYS A O 1
ATOM 1569 N N . SER A 1 195 ? 18.603 16.818 -36.971 1.00 56.66 195 SER A N 1
ATOM 1570 C CA . SER A 1 195 ? 18.654 17.807 -35.897 1.00 56.66 195 SER A CA 1
ATOM 1571 C C . SER A 1 195 ? 19.620 17.321 -34.820 1.00 56.66 195 SER A C 1
ATOM 1573 O O . SER A 1 195 ? 19.412 16.258 -34.231 1.00 56.66 195 SER A O 1
ATOM 1575 N N . LYS A 1 196 ? 20.685 18.084 -34.577 1.00 64.62 196 LYS A N 1
ATOM 1576 C CA . LYS A 1 196 ? 21.586 17.857 -33.445 1.00 64.62 196 LYS A CA 1
ATOM 1577 C C . LYS A 1 196 ? 20.860 18.224 -32.157 1.00 64.62 196 LYS A C 1
ATOM 1579 O O . LYS A 1 196 ? 20.208 19.264 -32.093 1.00 64.62 196 LYS A O 1
ATOM 1584 N N . VAL A 1 197 ? 20.956 17.362 -31.151 1.00 61.09 197 VAL A N 1
ATOM 1585 C CA . VAL A 1 197 ? 20.361 17.595 -29.834 1.00 61.09 197 VAL A CA 1
ATOM 1586 C C . VAL A 1 197 ? 21.463 18.061 -28.890 1.00 61.09 197 VAL A C 1
ATOM 1588 O O . VAL A 1 197 ? 22.503 17.416 -28.760 1.00 61.09 197 VAL A O 1
ATOM 1591 N N . TYR A 1 198 ? 21.239 19.200 -28.243 1.00 66.25 198 TYR A N 1
ATOM 1592 C CA . TYR A 1 198 ? 22.149 19.764 -27.253 1.00 66.25 198 TYR A CA 1
ATOM 1593 C C . TYR A 1 198 ? 21.577 19.523 -25.864 1.00 66.25 198 TYR A C 1
ATOM 1595 O O . TYR A 1 198 ? 20.387 19.739 -25.640 1.00 66.25 198 TYR A O 1
ATOM 1603 N N . ALA A 1 199 ? 22.423 19.091 -24.934 1.00 61.75 199 ALA A N 1
ATOM 1604 C CA . ALA A 1 199 ? 22.069 19.069 -23.526 1.00 61.75 199 ALA A CA 1
ATOM 1605 C C . ALA A 1 199 ? 22.824 20.161 -22.777 1.00 61.75 199 ALA A C 1
ATOM 1607 O O . ALA A 1 199 ? 23.989 20.454 -23.065 1.00 61.75 199 ALA A O 1
ATOM 1608 N N . MET A 1 200 ? 22.134 20.737 -21.801 1.00 70.06 200 MET A N 1
ATOM 1609 C CA . MET A 1 200 ? 22.681 21.725 -20.886 1.00 70.06 200 MET A CA 1
ATOM 1610 C C . MET A 1 200 ? 23.304 21.006 -19.699 1.00 70.06 200 MET A C 1
ATOM 1612 O O . MET A 1 200 ? 22.640 20.214 -19.030 1.00 70.06 200 MET A O 1
ATOM 1616 N N . SER A 1 201 ? 24.567 21.301 -19.419 1.00 64.56 201 SER A N 1
ATOM 1617 C CA . SER A 1 201 ? 25.235 20.870 -18.195 1.00 64.56 201 SER A CA 1
ATOM 1618 C C . SER A 1 201 ? 25.796 22.076 -17.458 1.00 64.56 201 SER A C 1
ATOM 1620 O O . SER A 1 201 ? 26.496 22.910 -18.039 1.00 64.56 201 SER A O 1
ATOM 1622 N N . LEU A 1 202 ? 25.499 22.152 -16.164 1.00 66.38 202 LEU A N 1
ATOM 1623 C CA . LEU A 1 202 ? 26.114 23.107 -15.251 1.00 66.38 202 LEU A CA 1
ATOM 1624 C C . LEU A 1 202 ? 27.496 22.575 -14.874 1.00 66.38 202 LEU A C 1
ATOM 1626 O O . LEU A 1 202 ? 27.604 21.511 -14.263 1.00 66.38 202 LEU A O 1
ATOM 1630 N N . VAL A 1 203 ? 28.543 23.296 -15.265 1.00 68.19 203 VAL A N 1
ATOM 1631 C CA . VAL A 1 203 ? 29.927 22.951 -14.932 1.00 68.19 203 VAL A CA 1
ATOM 1632 C C . VAL A 1 203 ? 30.508 24.115 -14.145 1.00 68.19 203 VAL A C 1
ATOM 1634 O O . VAL A 1 203 ? 30.417 25.262 -14.573 1.00 68.19 203 VAL A O 1
ATOM 1637 N N . VAL A 1 204 ? 31.082 23.822 -12.981 1.00 68.19 204 VAL A N 1
ATOM 1638 C CA . VAL A 1 204 ? 31.763 24.829 -12.164 1.00 68.19 204 VAL A CA 1
ATOM 1639 C C . VAL A 1 204 ? 33.188 24.957 -12.680 1.00 68.19 204 VAL A C 1
ATOM 1641 O O . VAL A 1 204 ? 33.947 23.987 -12.622 1.00 68.19 204 VAL A O 1
ATOM 1644 N N . LYS A 1 205 ? 33.538 26.126 -13.212 1.00 60.09 205 LYS A N 1
ATOM 1645 C CA . LYS A 1 205 ? 34.921 26.492 -13.536 1.00 60.09 205 LYS A CA 1
ATOM 1646 C C . LYS A 1 205 ? 35.276 27.712 -12.696 1.00 60.09 205 LYS A C 1
ATOM 1648 O O . LYS A 1 205 ? 34.458 28.613 -12.575 1.00 60.09 205 LYS A O 1
ATOM 1653 N N . ASP A 1 206 ? 36.445 27.683 -12.062 1.00 67.38 206 ASP A N 1
ATOM 1654 C CA . ASP A 1 206 ? 36.996 28.807 -11.291 1.00 67.38 206 ASP A CA 1
ATOM 1655 C C . ASP A 1 206 ? 36.051 29.367 -10.206 1.00 67.38 206 ASP A C 1
ATOM 1657 O O . ASP A 1 206 ? 36.019 30.557 -9.928 1.00 67.38 206 ASP A O 1
ATOM 1661 N N . GLY A 1 207 ? 35.252 28.490 -9.581 1.00 69.44 207 GLY A N 1
ATOM 1662 C CA . GLY A 1 207 ? 34.295 28.857 -8.527 1.00 69.44 207 GLY A CA 1
ATOM 1663 C C . GLY A 1 207 ? 32.961 29.419 -9.031 1.00 69.44 207 GLY A C 1
ATOM 1664 O O . GLY A 1 207 ? 32.007 29.492 -8.254 1.00 69.44 207 GLY A O 1
ATOM 1665 N N . GLU A 1 208 ? 32.838 29.710 -10.327 1.00 59.94 208 GLU A N 1
ATOM 1666 C CA . GLU A 1 208 ? 31.614 30.219 -10.942 1.00 59.94 208 GLU A CA 1
ATOM 1667 C C . GLU A 1 208 ? 30.851 29.11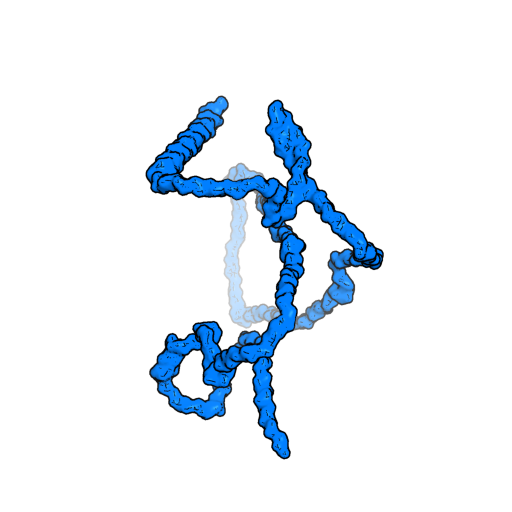0 -11.688 1.00 59.94 208 GLU A C 1
ATOM 1669 O O . GLU A 1 208 ? 31.412 28.241 -12.366 1.00 59.94 208 GLU A O 1
ATOM 1674 N N . LYS A 1 209 ? 29.521 29.093 -11.528 1.00 62.53 209 LYS A N 1
ATOM 1675 C CA . LYS A 1 209 ? 28.642 28.118 -12.188 1.00 62.53 209 LYS A CA 1
ATOM 1676 C C . LYS A 1 209 ? 28.369 28.579 -13.617 1.00 62.53 209 LYS A C 1
ATOM 1678 O O . LYS A 1 209 ? 27.467 29.381 -13.843 1.00 62.53 209 LYS A O 1
ATOM 1683 N N . CYS A 1 210 ? 29.098 28.038 -14.585 1.00 63.16 210 CYS A N 1
ATOM 1684 C CA . CYS A 1 210 ? 28.871 28.340 -15.994 1.00 63.16 210 CYS A CA 1
ATOM 1685 C C . CYS A 1 210 ? 27.933 27.308 -16.636 1.00 63.16 210 CYS A C 1
ATOM 1687 O O . CYS A 1 210 ? 28.060 26.091 -16.451 1.00 63.16 210 CYS A O 1
ATOM 1689 N N . LEU A 1 211 ? 26.986 27.800 -17.434 1.00 56.78 211 LEU A N 1
ATOM 1690 C CA . LEU A 1 211 ? 26.069 26.973 -18.208 1.00 56.78 211 LEU A CA 1
ATOM 1691 C C . LEU A 1 211 ? 26.729 26.582 -19.534 1.00 56.78 211 LEU A C 1
ATOM 1693 O O . LEU A 1 211 ? 27.037 27.441 -20.358 1.00 56.78 211 LEU A O 1
ATOM 1697 N N . THR A 1 212 ? 26.957 25.286 -19.744 1.00 69.00 212 THR A N 1
ATOM 1698 C CA . THR A 1 212 ? 27.640 24.779 -20.943 1.00 69.00 212 THR A CA 1
ATOM 1699 C C . THR A 1 212 ? 26.706 23.914 -21.780 1.00 69.00 212 THR A C 1
ATOM 1701 O O . THR A 1 212 ? 25.946 23.102 -21.249 1.00 69.00 212 THR A O 1
ATOM 1704 N N . TRP A 1 213 ? 26.770 24.083 -23.100 1.00 57.59 213 TRP A N 1
ATOM 1705 C CA . TRP A 1 213 ? 25.996 23.303 -24.063 1.00 57.59 213 TRP A CA 1
ATOM 1706 C C . TRP A 1 213 ? 26.895 22.242 -24.685 1.00 57.59 213 TRP A C 1
ATOM 1708 O O . TRP A 1 213 ? 27.906 22.573 -25.308 1.00 57.59 213 TRP A O 1
ATOM 1718 N N . LYS A 1 214 ? 26.536 20.966 -24.535 1.00 67.06 214 LYS A N 1
ATOM 1719 C CA . LYS A 1 214 ? 27.263 19.857 -25.161 1.00 67.06 214 LYS A CA 1
ATOM 1720 C C . LYS A 1 214 ? 26.341 19.112 -26.116 1.00 67.06 214 LYS A C 1
ATOM 1722 O O . LYS A 1 214 ? 25.223 18.751 -25.757 1.00 67.06 214 LYS A O 1
ATOM 1727 N N . GLU A 1 215 ? 26.812 18.894 -27.340 1.00 71.69 215 GLU A N 1
ATOM 1728 C CA . GLU A 1 215 ? 26.109 18.074 -28.328 1.00 71.69 215 GLU A CA 1
ATOM 1729 C C . GLU A 1 215 ? 26.063 16.625 -27.822 1.00 71.69 215 GLU A C 1
ATOM 1731 O O . GLU A 1 215 ? 27.106 15.990 -27.626 1.00 71.69 215 GLU A O 1
ATOM 1736 N N . ILE A 1 216 ? 24.859 16.111 -27.570 1.00 62.88 216 ILE A N 1
ATOM 1737 C CA . ILE A 1 216 ? 24.650 14.745 -27.093 1.00 62.88 216 ILE A CA 1
ATOM 1738 C C . ILE A 1 216 ? 24.117 13.906 -28.250 1.00 62.88 216 ILE A C 1
ATOM 1740 O O . ILE A 1 216 ? 23.073 14.189 -28.834 1.00 62.88 216 ILE A O 1
ATOM 1744 N N . HIS A 1 217 ? 24.852 12.844 -28.572 1.00 63.84 217 HIS A N 1
ATOM 1745 C CA . HIS A 1 217 ? 24.362 11.788 -29.450 1.00 63.84 217 HIS A CA 1
ATOM 1746 C C . HIS A 1 217 ? 23.385 10.916 -28.651 1.00 63.84 217 HIS A C 1
ATOM 1748 O O . HIS A 1 217 ? 23.569 10.737 -27.448 1.00 63.84 217 HIS A O 1
ATOM 1754 N N . GLY A 1 218 ? 22.332 10.405 -29.297 1.00 61.41 218 GLY A N 1
ATOM 1755 C CA . GLY A 1 218 ? 21.294 9.612 -28.629 1.00 61.41 218 GLY A CA 1
ATOM 1756 C C . GLY A 1 218 ? 21.865 8.509 -27.726 1.00 61.41 218 GLY A C 1
ATOM 1757 O O . GLY A 1 218 ? 22.925 7.949 -28.004 1.00 61.41 218 GLY A O 1
ATOM 1758 N N . PHE A 1 219 ? 21.163 8.217 -26.629 1.00 53.97 219 PHE A N 1
ATOM 1759 C CA . PHE A 1 219 ? 21.605 7.274 -25.601 1.00 53.97 219 PHE A CA 1
ATOM 1760 C C . PHE A 1 219 ? 22.034 5.929 -26.218 1.00 53.97 219 PHE A C 1
ATOM 1762 O O . PHE A 1 219 ? 21.277 5.315 -26.967 1.00 53.97 219 PHE A O 1
ATOM 1769 N N . GLY A 1 220 ? 23.261 5.488 -25.924 1.00 55.78 220 GLY A N 1
ATOM 1770 C CA . GLY A 1 220 ? 23.836 4.241 -26.449 1.00 55.78 220 GLY A CA 1
ATOM 1771 C C . GLY A 1 220 ? 24.573 4.356 -27.791 1.00 55.78 220 GLY A C 1
ATOM 1772 O O . GLY A 1 220 ? 25.195 3.382 -28.211 1.00 55.78 220 GLY A O 1
ATOM 1773 N N . ILE A 1 221 ? 24.570 5.521 -28.445 1.00 58.59 221 ILE A N 1
ATOM 1774 C CA . ILE A 1 221 ? 25.419 5.782 -29.612 1.00 58.59 221 ILE A CA 1
ATOM 1775 C C . ILE A 1 221 ? 26.683 6.476 -29.099 1.00 58.59 221 ILE A C 1
ATOM 1777 O O . ILE A 1 221 ? 26.579 7.600 -28.598 1.00 58.59 221 ILE A O 1
ATOM 1781 N N . PRO A 1 222 ? 27.874 5.848 -29.174 1.00 56.94 222 PRO A N 1
ATOM 1782 C CA . PRO A 1 222 ? 29.099 6.531 -28.793 1.00 56.94 222 PRO A CA 1
ATOM 1783 C C . PRO A 1 222 ? 29.198 7.804 -29.632 1.00 56.94 222 PRO A C 1
ATOM 1785 O O . PRO A 1 222 ? 29.128 7.744 -30.861 1.00 56.94 222 PRO A O 1
ATOM 1788 N N . ALA A 1 223 ? 29.312 8.959 -28.965 1.00 58.81 223 ALA A N 1
ATOM 1789 C CA . ALA A 1 223 ? 29.633 10.206 -29.643 1.00 58.81 223 ALA A CA 1
ATOM 1790 C C . ALA A 1 223 ? 30.858 9.911 -30.503 1.00 58.81 223 ALA A C 1
ATOM 1792 O O . ALA A 1 223 ? 31.849 9.397 -29.978 1.00 58.81 223 ALA A O 1
ATOM 1793 N N . SER A 1 224 ? 30.775 10.145 -31.811 1.00 59.16 224 SER A N 1
ATOM 1794 C CA . SER A 1 224 ? 31.883 9.890 -32.727 1.00 59.16 224 SER A CA 1
ATOM 1795 C C . SER A 1 224 ? 32.973 10.938 -32.491 1.00 59.16 224 SER A C 1
ATOM 1797 O O . SER A 1 224 ? 33.223 11.811 -33.317 1.00 59.16 224 SER A O 1
ATOM 1799 N N . ALA A 1 225 ? 33.580 10.908 -31.309 1.00 54.41 225 ALA A N 1
ATOM 1800 C CA . ALA A 1 225 ? 34.756 11.666 -30.973 1.00 54.41 225 ALA A CA 1
ATOM 1801 C C . ALA A 1 225 ? 35.920 10.955 -31.652 1.00 54.41 225 ALA A C 1
ATOM 1803 O O . ALA A 1 225 ? 36.433 9.971 -31.134 1.00 54.41 225 ALA A O 1
ATOM 1804 N N . ALA A 1 226 ? 36.267 11.478 -32.826 1.00 52.47 226 ALA A N 1
ATOM 1805 C CA . ALA A 1 226 ? 37.495 11.242 -33.563 1.00 52.47 226 ALA A CA 1
ATOM 1806 C C . ALA A 1 226 ? 37.795 9.780 -33.935 1.00 52.47 226 ALA A C 1
ATOM 1808 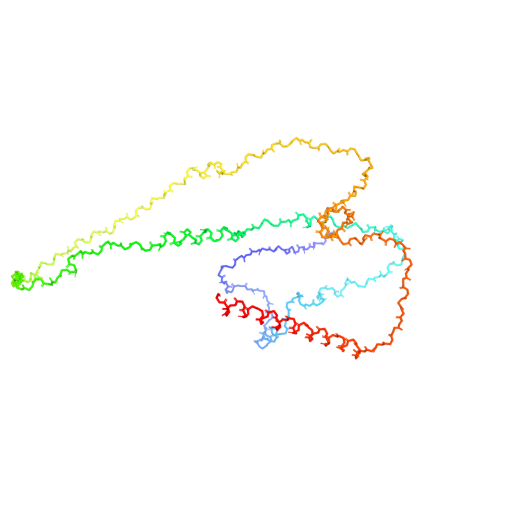O O . ALA A 1 226 ? 38.001 8.897 -33.107 1.00 52.47 226 ALA A O 1
ATOM 1809 N N . SER A 1 227 ? 38.009 9.559 -35.228 1.00 54.09 227 SER A N 1
ATOM 1810 C CA . SER A 1 227 ? 38.826 8.472 -35.773 1.00 54.09 227 SER A CA 1
ATOM 1811 C C . SER A 1 227 ? 40.305 8.599 -35.350 1.00 54.09 227 SER A C 1
ATOM 1813 O O . SER A 1 227 ? 41.213 8.492 -36.171 1.00 54.09 227 SER A O 1
ATOM 1815 N N . GLY A 1 228 ? 40.564 8.883 -34.074 1.00 49.91 228 GLY A N 1
ATOM 1816 C CA . GLY A 1 228 ? 41.887 8.964 -33.487 1.00 49.91 228 GLY A CA 1
ATOM 1817 C C . GLY A 1 228 ? 42.373 7.559 -33.177 1.00 49.91 228 GLY A C 1
ATOM 1818 O O . GLY A 1 228 ? 41.879 6.932 -32.247 1.00 49.91 228 GLY A O 1
ATOM 1819 N N . TRP A 1 229 ? 43.302 7.082 -34.003 1.00 52.28 229 TRP A N 1
ATOM 1820 C CA . TRP A 1 229 ? 44.299 6.045 -33.731 1.00 52.28 229 TRP A CA 1
ATOM 1821 C C . TRP A 1 229 ? 43.882 4.945 -32.740 1.00 52.28 229 TRP A C 1
ATOM 1823 O O . TRP A 1 229 ? 43.857 5.151 -31.525 1.00 52.28 229 TRP A O 1
ATOM 1833 N N . LYS A 1 230 ? 43.644 3.727 -33.246 1.00 58.19 230 LYS A N 1
ATOM 1834 C CA . LYS A 1 230 ? 43.481 2.530 -32.407 1.00 58.19 230 LYS A CA 1
ATOM 1835 C C . LYS A 1 230 ? 44.690 2.427 -31.468 1.00 58.19 230 LYS A C 1
ATOM 1837 O O . LYS A 1 230 ? 45.776 2.036 -31.891 1.00 58.19 230 LYS A O 1
ATOM 1842 N N . ARG A 1 231 ? 44.527 2.813 -30.198 1.00 63.00 231 ARG A N 1
ATOM 1843 C CA . ARG A 1 231 ? 45.566 2.653 -29.177 1.00 63.00 231 ARG A CA 1
ATOM 1844 C C . ARG A 1 231 ? 45.815 1.158 -29.027 1.00 63.00 231 ARG A C 1
ATOM 1846 O O . ARG A 1 231 ? 44.959 0.433 -28.530 1.00 63.00 231 ARG A O 1
ATOM 1853 N N . ARG A 1 232 ? 46.967 0.698 -29.512 1.00 65.62 232 ARG A N 1
ATOM 1854 C CA . ARG A 1 232 ? 47.414 -0.686 -29.368 1.00 65.62 232 ARG A CA 1
ATOM 1855 C C . ARG A 1 232 ? 47.695 -0.918 -27.885 1.00 65.62 232 ARG A C 1
ATOM 1857 O O . ARG A 1 232 ? 48.589 -0.289 -27.321 1.00 65.62 232 ARG A O 1
ATOM 1864 N N . THR A 1 233 ? 46.886 -1.757 -27.247 1.00 70.44 233 THR A N 1
ATOM 1865 C CA . THR A 1 233 ? 47.026 -2.120 -25.835 1.00 70.44 233 THR A CA 1
ATOM 1866 C C . THR A 1 233 ? 48.402 -2.755 -25.635 1.00 70.44 233 THR A C 1
ATOM 1868 O O . THR A 1 233 ? 48.701 -3.778 -26.248 1.00 70.44 233 THR A O 1
ATOM 1871 N N . LYS A 1 234 ? 49.270 -2.130 -24.831 1.00 75.81 234 LYS A N 1
ATOM 1872 C CA . LYS A 1 234 ? 50.551 -2.733 -24.442 1.00 75.81 234 LYS A CA 1
ATOM 1873 C C . LYS A 1 234 ? 50.249 -3.809 -23.400 1.00 75.81 234 LYS A C 1
ATOM 1875 O O . LYS A 1 234 ? 49.575 -3.518 -22.415 1.00 75.81 234 LYS A O 1
ATOM 1880 N N . VAL A 1 235 ? 50.707 -5.037 -23.636 1.00 71.38 235 VAL A N 1
ATOM 1881 C CA . VAL A 1 235 ? 50.605 -6.124 -22.657 1.00 71.38 235 VAL A CA 1
ATOM 1882 C C . VAL A 1 235 ? 51.536 -5.763 -21.505 1.00 71.38 235 VAL A C 1
ATOM 1884 O O . VAL A 1 235 ? 52.752 -5.786 -21.670 1.00 71.38 235 VAL A O 1
ATOM 1887 N N . GLN A 1 236 ? 50.973 -5.350 -20.374 1.00 67.50 236 GLN A N 1
ATOM 1888 C CA . GLN A 1 236 ? 51.728 -5.275 -19.130 1.00 67.50 236 GLN A CA 1
ATOM 1889 C C . GLN A 1 236 ? 51.642 -6.633 -18.432 1.00 67.50 236 GLN A C 1
ATOM 1891 O O . GLN A 1 236 ? 50.581 -7.266 -18.498 1.00 67.50 236 GLN A O 1
ATOM 1896 N N . PRO A 1 237 ? 52.732 -7.106 -17.802 1.00 73.38 237 PRO A N 1
ATOM 1897 C CA . PRO A 1 237 ? 52.678 -8.311 -16.991 1.00 73.38 237 PRO A CA 1
ATOM 1898 C C . PRO A 1 237 ? 51.578 -8.141 -15.941 1.00 73.38 237 PRO A C 1
ATOM 1900 O O . PRO A 1 237 ? 51.406 -7.070 -15.360 1.00 73.38 237 PRO A O 1
ATOM 1903 N N . PHE A 1 238 ? 50.773 -9.182 -15.759 1.00 55.38 238 PHE A N 1
ATOM 1904 C CA . PHE A 1 238 ? 49.687 -9.170 -14.796 1.00 55.38 238 PHE A CA 1
ATOM 1905 C C . PHE A 1 238 ? 50.284 -9.289 -13.380 1.00 55.38 238 PHE A C 1
ATOM 1907 O O . PHE A 1 238 ? 50.345 -10.361 -12.799 1.00 55.38 238 PHE A O 1
ATOM 1914 N N . SER A 1 239 ? 50.754 -8.196 -12.784 1.00 67.31 239 SER A N 1
ATOM 1915 C CA . SER A 1 239 ? 51.014 -8.175 -11.341 1.00 67.31 239 SER A CA 1
ATOM 1916 C C . SER A 1 239 ? 49.660 -8.053 -10.636 1.00 67.31 239 SER A C 1
ATOM 1918 O O . SER A 1 239 ? 49.120 -6.966 -10.424 1.00 67.31 239 SER A O 1
ATOM 1920 N N . PHE A 1 240 ? 49.030 -9.199 -10.365 1.00 63.47 240 PHE A N 1
ATOM 1921 C CA . PHE A 1 240 ? 47.796 -9.249 -9.575 1.00 63.47 240 PHE A CA 1
ATOM 1922 C C . PHE A 1 240 ? 48.022 -8.594 -8.201 1.00 63.47 240 PHE A C 1
ATOM 1924 O O . PHE A 1 240 ? 47.197 -7.801 -7.754 1.00 63.47 240 PHE A O 1
ATOM 1931 N N . ASP A 1 241 ? 49.216 -8.797 -7.641 1.00 77.12 241 ASP A N 1
ATOM 1932 C CA . ASP A 1 241 ? 49.625 -8.292 -6.332 1.00 77.12 241 ASP A CA 1
ATOM 1933 C C . ASP A 1 241 ? 49.678 -6.761 -6.249 1.00 77.12 241 ASP A C 1
ATOM 1935 O O . ASP A 1 241 ? 49.171 -6.188 -5.290 1.00 77.12 241 ASP A O 1
ATOM 1939 N N . GLU A 1 242 ? 50.221 -6.062 -7.252 1.00 80.88 242 GLU A N 1
ATOM 1940 C CA . GLU A 1 242 ? 50.273 -4.588 -7.230 1.00 80.88 242 GLU A CA 1
ATOM 1941 C C . GLU A 1 242 ? 48.870 -3.979 -7.318 1.00 80.88 242 GLU A C 1
ATOM 1943 O O . GLU A 1 242 ? 48.563 -2.977 -6.666 1.00 80.88 242 GLU A O 1
ATOM 1948 N N . ARG A 1 243 ? 47.982 -4.600 -8.104 1.00 78.56 243 ARG A N 1
ATOM 1949 C CA . ARG A 1 243 ? 46.595 -4.143 -8.229 1.00 78.56 243 ARG A CA 1
ATOM 1950 C C . ARG A 1 243 ? 45.827 -4.357 -6.926 1.00 78.56 243 ARG A C 1
ATOM 1952 O O . ARG A 1 243 ? 45.094 -3.457 -6.513 1.00 78.56 243 ARG A O 1
ATOM 1959 N N . ASP A 1 244 ? 46.027 -5.497 -6.274 1.00 85.00 244 ASP A N 1
ATOM 1960 C CA . ASP A 1 244 ? 45.413 -5.798 -4.981 1.00 85.00 244 ASP A CA 1
ATOM 1961 C C . ASP A 1 244 ? 45.957 -4.899 -3.865 1.00 85.00 244 ASP A C 1
ATOM 1963 O O . ASP A 1 244 ? 45.172 -4.390 -3.063 1.00 85.00 244 ASP A O 1
ATOM 1967 N N . GLN A 1 245 ? 47.255 -4.580 -3.862 1.00 87.75 245 GLN A N 1
ATOM 1968 C CA . GLN A 1 245 ? 47.838 -3.610 -2.927 1.00 87.75 245 GLN A CA 1
ATOM 1969 C C . GLN A 1 245 ? 47.215 -2.217 -3.082 1.00 87.75 245 GLN A C 1
ATOM 1971 O O . GLN A 1 245 ? 46.817 -1.603 -2.090 1.00 87.75 245 GLN A O 1
ATOM 1976 N N . LEU A 1 246 ? 47.050 -1.728 -4.316 1.00 87.50 246 LEU A N 1
ATOM 1977 C CA . LEU A 1 246 ? 46.404 -0.435 -4.572 1.00 87.50 246 LEU A CA 1
ATOM 1978 C C . LEU A 1 246 ? 44.930 -0.425 -4.139 1.00 87.50 246 LEU A C 1
ATOM 1980 O O . LEU A 1 246 ? 44.440 0.580 -3.612 1.00 87.50 246 LEU A O 1
ATOM 1984 N N . LEU A 1 247 ? 44.213 -1.536 -4.333 1.00 88.12 247 LEU A N 1
ATOM 1985 C CA . LEU A 1 247 ? 42.832 -1.685 -3.869 1.00 88.12 247 LEU A CA 1
ATOM 1986 C C . LEU A 1 247 ? 42.747 -1.713 -2.337 1.00 88.12 247 LEU A C 1
ATOM 1988 O O . LEU A 1 247 ? 41.864 -1.058 -1.773 1.00 88.12 247 LEU A O 1
ATOM 1992 N N . CYS A 1 248 ? 43.671 -2.404 -1.668 1.00 86.56 248 CYS A N 1
ATOM 1993 C CA . CYS A 1 248 ? 43.785 -2.429 -0.210 1.00 86.56 248 CYS A CA 1
ATOM 1994 C C . CYS A 1 248 ? 44.081 -1.036 0.362 1.00 86.56 248 CYS A C 1
ATOM 1996 O O . CYS A 1 248 ? 43.325 -0.568 1.215 1.00 86.56 248 CYS A O 1
A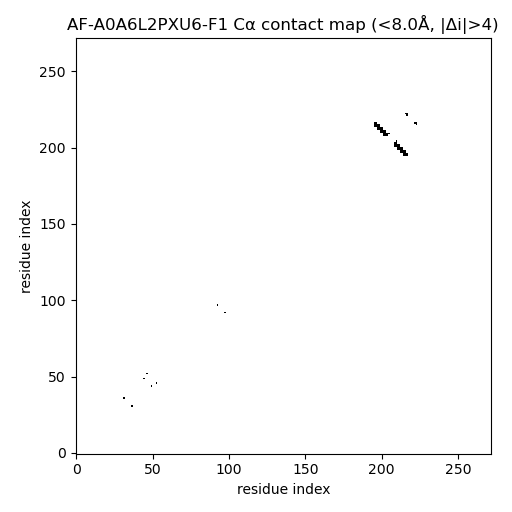TOM 1998 N N . MET A 1 249 ? 45.071 -0.318 -0.176 1.00 93.31 249 MET A N 1
ATOM 1999 C CA . MET A 1 249 ? 45.407 1.052 0.247 1.00 93.31 249 MET A CA 1
ATOM 2000 C C . MET A 1 249 ? 44.209 2.001 0.098 1.00 93.31 249 MET A C 1
ATOM 2002 O O . MET A 1 249 ? 43.841 2.720 1.030 1.00 93.31 249 MET A O 1
ATOM 2006 N N . LYS A 1 250 ? 43.508 1.939 -1.042 1.00 93.19 250 LYS A N 1
ATOM 2007 C CA . LYS A 1 250 ? 42.302 2.746 -1.284 1.00 93.19 250 LYS A CA 1
ATOM 2008 C C . LYS A 1 250 ? 41.160 2.397 -0.324 1.00 93.19 250 LYS A C 1
ATOM 2010 O O . LYS A 1 250 ? 40.393 3.273 0.089 1.00 93.19 250 LYS A O 1
ATOM 2015 N N . LYS A 1 251 ? 41.023 1.118 0.036 1.00 94.81 251 LYS A N 1
ATOM 2016 C CA . LYS A 1 251 ? 40.034 0.653 1.015 1.00 94.81 251 LYS A CA 1
ATOM 2017 C C . LYS A 1 251 ? 40.352 1.197 2.409 1.00 94.81 251 LYS A C 1
ATOM 2019 O O . LYS A 1 251 ? 39.440 1.685 3.076 1.00 94.81 251 LYS A O 1
ATOM 2024 N N . GLU A 1 252 ? 41.617 1.192 2.819 1.00 93.75 252 GLU A N 1
ATOM 2025 C CA . GLU A 1 252 ? 42.054 1.757 4.100 1.00 93.75 252 GLU A CA 1
ATOM 2026 C C . GLU A 1 252 ? 41.834 3.271 4.189 1.00 93.75 252 GLU A C 1
ATOM 2028 O O . GLU A 1 252 ? 41.322 3.760 5.200 1.00 93.75 252 GLU A O 1
ATOM 2033 N N . GLU A 1 253 ? 42.150 4.021 3.132 1.00 95.12 253 GLU A N 1
ATOM 2034 C CA . GLU A 1 253 ? 41.864 5.459 3.062 1.00 95.12 253 GLU A CA 1
ATOM 2035 C C . GLU A 1 253 ? 40.370 5.756 3.213 1.00 95.12 253 GLU A C 1
ATOM 2037 O O . GLU A 1 253 ? 39.982 6.667 3.950 1.00 95.12 253 GLU A O 1
ATOM 2042 N N . ASN A 1 254 ? 39.515 4.972 2.554 1.00 93.19 254 ASN A N 1
ATOM 2043 C CA . ASN A 1 254 ? 38.067 5.114 2.682 1.00 93.19 254 ASN A CA 1
ATOM 2044 C C . ASN A 1 254 ? 37.594 4.810 4.107 1.00 93.19 254 ASN A C 1
ATOM 2046 O O . ASN A 1 254 ? 36.781 5.560 4.647 1.00 93.19 254 ASN A O 1
ATOM 2050 N N . VAL A 1 255 ? 38.135 3.773 4.754 1.00 93.00 255 VAL A N 1
ATOM 2051 C CA . VAL A 1 255 ? 37.831 3.468 6.162 1.00 93.00 255 VAL A CA 1
ATOM 2052 C C . VAL A 1 255 ? 38.263 4.616 7.079 1.00 93.00 255 VAL A C 1
ATOM 2054 O O . VAL A 1 255 ? 37.502 4.993 7.972 1.00 93.00 255 VAL A O 1
ATOM 2057 N N . LYS A 1 256 ? 39.436 5.222 6.852 1.00 92.88 256 LYS A N 1
ATOM 2058 C CA . LYS A 1 256 ? 39.899 6.401 7.609 1.00 92.88 256 LYS A CA 1
ATOM 2059 C C . LYS A 1 256 ? 38.970 7.602 7.411 1.00 92.88 256 LYS A C 1
ATOM 2061 O O . LYS A 1 256 ? 38.586 8.227 8.396 1.00 92.88 256 LYS A O 1
ATOM 2066 N N . LYS A 1 257 ? 38.549 7.889 6.173 1.00 90.88 257 LYS A N 1
A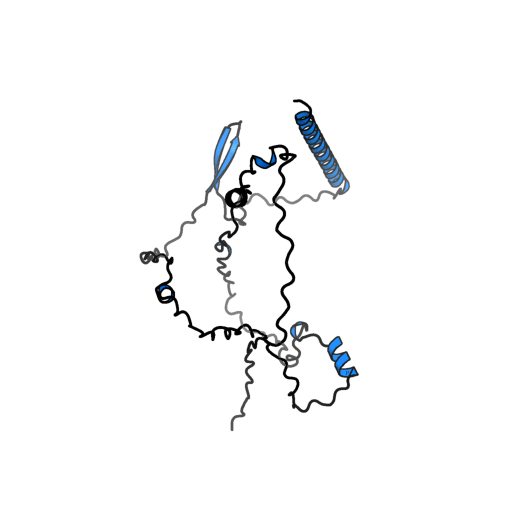TOM 2067 C CA . LYS A 1 257 ? 37.591 8.971 5.865 1.00 90.88 257 LYS A CA 1
ATOM 2068 C C . LYS A 1 257 ? 36.245 8.759 6.549 1.00 90.88 257 LYS A C 1
ATOM 2070 O O . LYS A 1 257 ? 35.716 9.696 7.140 1.00 90.88 257 LYS A O 1
ATOM 2075 N N . VAL A 1 258 ? 35.719 7.533 6.520 1.00 90.38 258 VAL A N 1
ATOM 2076 C CA . VAL A 1 258 ? 34.480 7.185 7.226 1.00 90.38 258 VAL A CA 1
ATOM 2077 C C . VAL A 1 258 ? 34.672 7.390 8.728 1.00 90.38 258 VAL A C 1
ATOM 2079 O O . VAL A 1 258 ? 33.912 8.139 9.326 1.00 90.38 258 VAL A O 1
ATOM 2082 N N . LYS A 1 259 ? 35.729 6.841 9.338 1.00 88.69 259 LYS A N 1
ATOM 2083 C CA . LYS A 1 259 ? 36.004 7.042 10.773 1.00 88.69 259 LYS A CA 1
ATOM 2084 C C . LYS A 1 259 ? 36.108 8.524 11.152 1.00 88.69 259 LYS A C 1
ATOM 2086 O O . LYS A 1 259 ? 35.492 8.933 12.129 1.00 88.69 259 LYS A O 1
ATOM 2091 N N . LEU A 1 260 ? 36.823 9.334 10.369 1.00 91.12 260 LEU A N 1
ATOM 2092 C CA . LEU A 1 260 ? 36.927 10.780 10.596 1.00 91.12 260 LEU A CA 1
ATOM 2093 C C . LEU A 1 260 ? 35.571 11.486 10.475 1.00 91.12 260 LEU A C 1
ATOM 2095 O O . LEU A 1 260 ? 35.248 12.313 11.323 1.00 91.12 260 LEU A O 1
ATOM 2099 N N . GLY A 1 261 ? 34.755 11.126 9.481 1.00 89.19 261 GLY A N 1
ATOM 2100 C CA . GLY A 1 261 ? 33.394 11.646 9.342 1.00 89.19 261 GLY A CA 1
ATOM 2101 C C . GLY A 1 261 ? 32.511 11.302 10.544 1.00 89.19 261 GLY A C 1
ATOM 2102 O O . GLY A 1 261 ? 31.828 12.174 11.072 1.00 89.19 261 GLY A O 1
ATOM 2103 N N . TRP A 1 262 ? 32.580 10.064 11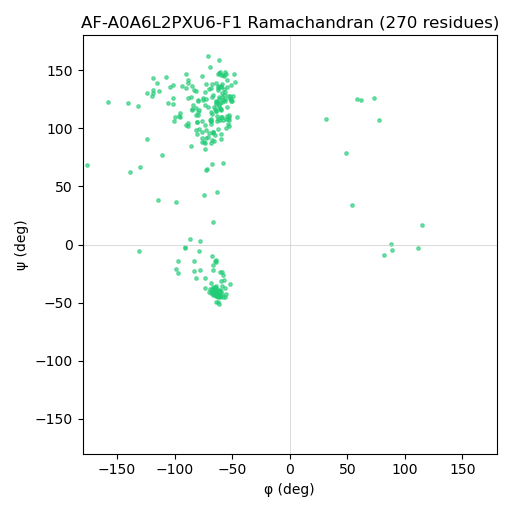.041 1.00 87.88 262 TRP A N 1
ATOM 2104 C CA . TRP A 1 262 ? 31.847 9.637 12.238 1.00 87.88 262 TRP A CA 1
ATOM 2105 C C . TRP A 1 262 ? 32.323 10.361 13.504 1.00 87.88 262 TRP A C 1
ATOM 2107 O O . TRP A 1 262 ? 31.496 10.768 14.316 1.00 87.88 262 TRP A O 1
ATOM 2117 N N . ILE A 1 263 ? 33.631 10.587 13.654 1.00 87.12 263 ILE A N 1
ATOM 2118 C CA . ILE A 1 263 ? 34.195 11.371 14.765 1.00 87.12 263 ILE A CA 1
ATOM 2119 C C . ILE A 1 263 ? 33.719 12.826 14.701 1.00 87.12 263 ILE A C 1
ATOM 2121 O O . ILE A 1 263 ? 33.372 13.396 15.734 1.00 87.12 263 ILE A O 1
ATOM 2125 N N . LEU A 1 264 ? 33.674 13.428 13.511 1.00 82.06 264 LEU A N 1
ATOM 2126 C CA . LEU A 1 264 ? 33.195 14.799 13.329 1.00 82.06 264 LEU A CA 1
ATOM 2127 C C . LEU A 1 264 ? 31.703 14.918 13.678 1.00 82.06 264 LEU A C 1
ATOM 2129 O O . LEU A 1 264 ? 31.313 15.832 14.402 1.00 82.06 264 LEU A O 1
ATOM 2133 N N . ILE A 1 265 ? 30.892 13.946 13.247 1.00 83.31 265 ILE A N 1
ATOM 2134 C CA . ILE A 1 265 ? 29.465 13.856 13.593 1.00 83.31 265 ILE A CA 1
ATOM 2135 C C . ILE A 1 265 ? 29.280 13.697 15.109 1.00 83.31 265 ILE A C 1
ATOM 2137 O O . ILE A 1 265 ? 28.446 14.380 15.700 1.00 83.31 265 ILE A O 1
ATOM 2141 N N . LEU A 1 266 ? 30.064 12.836 15.761 1.00 81.25 266 LEU A N 1
ATOM 2142 C CA . LEU A 1 266 ? 29.991 12.642 17.212 1.00 81.25 266 LEU A CA 1
ATOM 2143 C C . LEU A 1 266 ? 30.414 13.900 17.981 1.00 81.25 266 LEU A C 1
ATOM 2145 O O . LEU A 1 266 ? 29.721 14.293 18.915 1.00 81.25 266 LEU A O 1
ATOM 2149 N N . LYS A 1 267 ? 31.479 14.587 17.551 1.00 80.25 267 LYS A N 1
ATOM 2150 C CA . LYS A 1 267 ? 31.896 15.870 18.142 1.00 80.25 267 LYS A CA 1
ATOM 2151 C C . LYS A 1 267 ? 30.822 16.950 17.990 1.00 80.25 267 LYS A C 1
ATOM 2153 O O . LYS A 1 267 ? 30.560 17.656 18.954 1.00 80.25 267 LYS A O 1
ATOM 2158 N N . SER A 1 268 ? 30.145 17.020 16.840 1.00 74.81 268 SER A N 1
ATOM 2159 C CA . SER A 1 268 ? 29.039 17.970 16.621 1.00 74.81 268 SER A CA 1
ATOM 2160 C C . SER A 1 268 ? 27.791 17.700 17.472 1.00 74.81 268 SER A C 1
ATOM 2162 O O . SER A 1 268 ? 26.955 18.579 17.610 1.00 74.81 268 SER A O 1
ATOM 2164 N N . LYS A 1 269 ? 27.654 16.493 18.041 1.00 75.56 269 LYS A N 1
ATOM 2165 C CA . LYS A 1 269 ? 26.550 16.122 18.944 1.00 75.56 269 LYS A CA 1
ATOM 2166 C C . LYS A 1 269 ? 26.908 16.233 20.430 1.00 75.56 269 LYS A C 1
ATOM 2168 O O . LYS A 1 269 ? 26.011 16.153 21.259 1.00 75.56 269 LYS A O 1
ATOM 2173 N N . ILE A 1 270 ? 28.197 16.351 20.758 1.00 76.31 270 ILE A N 1
ATOM 2174 C CA . ILE A 1 270 ? 28.713 16.405 22.137 1.00 76.31 270 ILE A CA 1
ATOM 2175 C C . ILE A 1 270 ? 28.985 17.846 22.594 1.00 76.31 270 ILE A C 1
ATOM 2177 O O . ILE A 1 270 ? 29.016 18.096 23.794 1.00 76.31 270 ILE A O 1
ATOM 2181 N N . VAL A 1 271 ? 29.154 18.795 21.670 1.00 60.50 271 VAL A N 1
ATOM 2182 C CA . VAL A 1 271 ? 29.263 20.223 21.998 1.00 60.50 271 VAL A CA 1
ATOM 2183 C C . VAL A 1 271 ? 27.874 20.864 21.846 1.00 60.50 271 VAL A C 1
ATOM 2185 O O . VAL A 1 271 ? 27.396 20.915 20.711 1.00 60.50 271 VAL A O 1
ATOM 2188 N N . PRO A 1 272 ? 27.200 21.274 22.941 1.00 58.00 272 PRO A N 1
ATOM 2189 C CA . PRO A 1 272 ? 26.009 22.121 22.875 1.00 58.00 272 PRO A CA 1
ATOM 2190 C C . PRO A 1 272 ? 26.342 23.548 22.420 1.00 58.00 272 PRO A C 1
ATOM 2192 O O . PRO A 1 272 ? 27.466 24.021 22.712 1.00 58.00 272 PRO A O 1
#

Mean predicted aligned error: 24.72 Å